Protein AF-0000000067420906 (afdb_homodimer)

Structure (mmCIF, N/CA/C/O backbone):
data_AF-0000000067420906-model_v1
#
loop_
_entity.id
_entity.type
_entity.pdbx_description
1 polymer 'Predicted protein'
#
loop_
_atom_site.group_PDB
_atom_site.id
_atom_site.type_symbol
_atom_site.label_atom_id
_atom_site.label_alt_id
_atom_site.label_comp_id
_atom_site.label_asym_id
_atom_site.label_entity_id
_atom_site.label_seq_id
_atom_site.pdbx_PDB_ins_code
_atom_site.Cartn_x
_atom_site.Cartn_y
_atom_site.Cartn_z
_atom_site.occupancy
_atom_site.B_iso_or_equiv
_atom_site.auth_seq_id
_atom_site.auth_comp_id
_atom_site.auth_asym_id
_atom_site.auth_atom_id
_atom_site.pdbx_PDB_model_num
ATOM 1 N N . MET A 1 1 ? 15.461 17.281 21.297 1 70.88 1 MET A N 1
ATOM 2 C CA . MET A 1 1 ? 15.422 17.438 19.844 1 70.88 1 MET A CA 1
ATOM 3 C C . MET A 1 1 ? 14.711 16.25 19.188 1 70.88 1 MET A C 1
ATOM 5 O O . MET A 1 1 ? 14.781 15.133 19.688 1 70.88 1 MET A O 1
ATOM 9 N N . SER A 1 2 ? 13.805 16.578 18.25 1 83.12 2 SER A N 1
ATOM 10 C CA . SER A 1 2 ? 13.07 15.523 17.547 1 83.12 2 SER A CA 1
ATOM 11 C C . SER A 1 2 ? 14.016 14.625 16.75 1 83.12 2 SER A C 1
ATOM 13 O O . SER A 1 2 ? 14.953 15.109 16.125 1 83.12 2 SER A O 1
ATOM 15 N N . PRO A 1 3 ? 13.891 13.367 16.891 1 88 3 PRO A N 1
ATOM 16 C CA . PRO A 1 3 ? 14.766 12.445 16.156 1 88 3 PRO A CA 1
ATOM 17 C C . PRO A 1 3 ? 14.445 12.383 14.664 1 88 3 PRO A C 1
ATOM 19 O O . PRO A 1 3 ? 15.148 11.711 13.914 1 88 3 PRO A O 1
ATOM 22 N N . TRP A 1 4 ? 13.422 13.141 14.266 1 92.06 4 TRP A N 1
ATOM 23 C CA . TRP A 1 4 ? 13.016 13.102 12.867 1 92.06 4 TRP A CA 1
ATOM 24 C C . TRP A 1 4 ? 13.25 14.453 12.195 1 92.06 4 TRP A C 1
ATOM 26 O O . TRP A 1 4 ? 13.023 15.5 12.805 1 92.06 4 TRP A O 1
ATOM 36 N N . LYS A 1 5 ? 13.727 14.344 11 1 93.19 5 LYS A N 1
ATOM 37 C CA . LYS A 1 5 ? 13.836 15.562 10.195 1 93.19 5 LYS A CA 1
ATOM 38 C C . LYS A 1 5 ? 12.461 16.172 9.93 1 93.19 5 LYS A C 1
ATOM 40 O O . LYS A 1 5 ? 11.5 15.453 9.641 1 93.19 5 LYS A O 1
ATOM 45 N N . SER A 1 6 ? 12.359 17.453 9.93 1 96.06 6 SER A N 1
ATOM 46 C CA . SER A 1 6 ? 11.086 18.125 9.711 1 96.06 6 SER A CA 1
ATOM 47 C C . SER A 1 6 ? 10.578 17.906 8.289 1 96.06 6 SER A C 1
ATOM 49 O O . SER A 1 6 ? 11.32 18.109 7.324 1 96.06 6 SER A O 1
ATOM 51 N N . PRO A 1 7 ? 9.289 17.594 8.125 1 97.12 7 PRO A N 1
ATOM 52 C CA . PRO A 1 7 ? 8.711 17.484 6.785 1 97.12 7 PRO A CA 1
ATOM 53 C C . PRO A 1 7 ? 8.688 18.812 6.047 1 97.12 7 PRO A C 1
ATOM 55 O O . PRO A 1 7 ? 8.484 18.859 4.832 1 97.12 7 PRO A O 1
ATOM 58 N N . LEU A 1 8 ? 8.953 19.938 6.746 1 97.25 8 LEU A N 1
ATOM 59 C CA . LEU A 1 8 ? 8.797 21.266 6.152 1 97.25 8 LEU A CA 1
ATOM 60 C C . LEU A 1 8 ? 10.148 21.875 5.816 1 97.25 8 LEU A C 1
ATOM 62 O O . LEU A 1 8 ? 10.25 23.094 5.621 1 97.25 8 LEU A O 1
ATOM 66 N N . GLU A 1 9 ? 11.117 20.984 5.84 1 94.19 9 GLU A N 1
ATOM 67 C CA . GLU A 1 9 ? 12.383 21.5 5.332 1 94.19 9 GLU A CA 1
ATOM 68 C C . GLU A 1 9 ? 12.227 22.078 3.932 1 94.19 9 GLU A C 1
ATOM 70 O O . GLU A 1 9 ? 11.664 21.438 3.043 1 94.19 9 GLU A O 1
ATOM 75 N N . GLY A 1 10 ? 12.547 23.359 3.74 1 91.62 10 GLY A N 1
ATOM 76 C CA . GLY A 1 10 ? 12.422 24.031 2.457 1 91.62 10 GLY A CA 1
ATOM 77 C C . GLY A 1 10 ? 11.172 24.891 2.342 1 91.62 10 GLY A C 1
ATOM 78 O O . GLY A 1 10 ? 11 25.625 1.37 1 91.62 10 GLY A O 1
ATOM 79 N N . TYR A 1 11 ? 10.328 24.797 3.363 1 93.12 11 TYR A N 1
ATOM 80 C CA . TYR A 1 11 ? 9.07 25.531 3.328 1 93.12 11 TYR A CA 1
ATOM 81 C C . TYR A 1 11 ? 8.984 26.516 4.488 1 93.12 11 TYR A C 1
ATOM 83 O O . TYR A 1 11 ? 7.887 26.906 4.887 1 93.12 11 TYR A O 1
ATOM 91 N N . GLN A 1 12 ? 9.992 26.875 5.09 1 89.38 12 GLN A N 1
ATOM 92 C CA . GLN A 1 12 ? 10.039 27.688 6.297 1 89.38 12 GLN A CA 1
ATOM 93 C C . GLN A 1 12 ? 9.406 29.047 6.066 1 89.38 12 GLN A C 1
ATOM 95 O O . GLN A 1 12 ? 8.812 29.625 6.977 1 89.38 12 GLN A O 1
ATOM 100 N N . ASN A 1 13 ? 9.508 29.531 4.863 1 91.06 13 ASN A N 1
ATOM 101 C CA . ASN A 1 13 ? 8.984 30.859 4.59 1 91.06 13 ASN A CA 1
ATOM 102 C C . ASN A 1 13 ? 7.707 30.812 3.762 1 91.06 13 ASN A C 1
ATOM 104 O O . ASN A 1 13 ? 7.301 31.812 3.168 1 91.06 13 ASN A O 1
ATOM 108 N N . ALA A 1 14 ? 7.195 29.656 3.73 1 93 14 ALA A N 1
ATOM 109 C CA . ALA A 1 14 ? 5.977 29.531 2.938 1 93 14 ALA A CA 1
ATOM 110 C C . ALA A 1 14 ? 4.797 30.219 3.629 1 93 14 ALA A C 1
ATOM 112 O O . ALA A 1 14 ? 4.695 30.188 4.859 1 93 14 ALA A O 1
ATOM 113 N N . GLU A 1 15 ? 3.912 30.797 2.809 1 95.5 15 GLU A N 1
ATOM 114 C CA . GLU A 1 15 ? 2.703 31.406 3.354 1 95.5 15 GLU A CA 1
ATOM 115 C C . GLU A 1 15 ? 1.81 30.359 4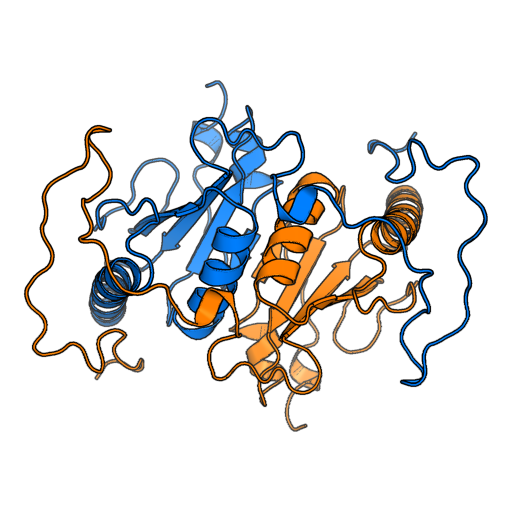.02 1 95.5 15 GLU A C 1
ATOM 117 O O . GLU A 1 15 ? 1.707 29.234 3.545 1 95.5 15 GLU A O 1
ATOM 122 N N . PRO A 1 16 ? 1.149 30.75 5.055 1 96.44 16 PRO A N 1
ATOM 123 C CA . PRO A 1 16 ? 0.23 29.797 5.691 1 96.44 16 PRO A CA 1
ATOM 124 C C . PRO A 1 16 ? -0.833 29.281 4.73 1 96.44 16 PRO A C 1
ATOM 126 O O . PRO A 1 16 ? -1.316 30.016 3.871 1 96.44 16 PRO A O 1
ATOM 129 N N . LEU A 1 17 ? -1.087 28 4.902 1 97.69 17 LEU A N 1
ATOM 130 C CA . LEU A 1 17 ? -2.146 27.422 4.09 1 97.69 17 LEU A CA 1
ATOM 131 C C . LEU A 1 17 ? -3.52 27.844 4.598 1 97.69 17 LEU A C 1
ATOM 133 O O . LEU A 1 17 ? -3.703 28.047 5.801 1 97.69 17 LEU A O 1
ATOM 137 N N . PRO A 1 18 ? -4.516 27.984 3.658 1 97.31 18 PRO A N 1
ATOM 138 C CA . PRO A 1 18 ? -5.875 28.312 4.102 1 97.31 18 PRO A CA 1
ATOM 139 C C . PRO A 1 18 ? -6.473 27.234 5.012 1 97.31 18 PRO A C 1
ATOM 141 O O . PRO A 1 18 ? -6.094 26.062 4.922 1 97.31 18 PRO A O 1
ATOM 144 N N . THR A 1 19 ? -7.41 27.625 5.832 1 97.44 19 THR A N 1
ATOM 145 C CA . THR A 1 19 ? -8.102 26.703 6.719 1 97.44 19 THR A CA 1
ATOM 146 C C . THR A 1 19 ? -9.562 26.531 6.297 1 97.44 19 THR A C 1
ATOM 148 O O . THR A 1 19 ? -10.352 25.922 7.008 1 97.44 19 THR A O 1
ATOM 151 N N . THR A 1 20 ? -9.93 27.094 5.152 1 97.81 20 THR A N 1
ATOM 152 C CA . THR A 1 20 ? -11.289 26.984 4.637 1 97.81 20 THR A CA 1
ATOM 153 C C . THR A 1 20 ? -11.586 25.547 4.215 1 97.81 20 THR A C 1
ATOM 155 O O . THR A 1 20 ? -10.68 24.797 3.82 1 97.81 20 THR A O 1
ATOM 158 N N . VAL A 1 21 ? -12.828 25.188 4.285 1 97.75 21 VAL A N 1
ATOM 159 C CA . VAL A 1 21 ? -13.258 23.828 3.961 1 97.75 21 VAL A CA 1
ATOM 160 C C . VAL A 1 21 ? -13.938 23.812 2.596 1 97.75 21 VAL A C 1
ATOM 162 O O . VAL A 1 21 ? -14.586 24.781 2.209 1 97.75 21 VAL A O 1
ATOM 165 N N . ASN A 1 22 ? -13.75 22.734 1.878 1 97.44 22 ASN A N 1
ATOM 166 C CA . ASN A 1 22 ? -14.367 22.562 0.571 1 97.44 22 ASN A CA 1
ATOM 167 C C . ASN A 1 22 ? -15.883 22.375 0.69 1 97.44 22 ASN A C 1
ATOM 169 O O . ASN A 1 22 ? -16.438 22.453 1.788 1 97.44 22 ASN A O 1
ATOM 173 N N . SER A 1 23 ? -16.547 22.219 -0.489 1 96.56 23 SER A N 1
ATOM 174 C CA . SER A 1 23 ? -18.016 22.172 -0.558 1 96.56 23 SER A CA 1
ATOM 175 C C . SER A 1 23 ? -18.562 20.953 0.175 1 96.56 23 SER A C 1
ATOM 177 O O . SER A 1 23 ? -19.719 20.953 0.597 1 96.56 23 SER A O 1
ATOM 179 N N . ASP A 1 24 ? -17.766 19.938 0.357 1 94.81 24 ASP A N 1
ATOM 180 C CA . ASP A 1 24 ? -18.219 18.75 1.079 1 94.81 24 ASP A CA 1
ATOM 181 C C . ASP A 1 24 ? -18.359 19.047 2.574 1 94.81 24 ASP A C 1
ATOM 183 O O . ASP A 1 24 ? -18.859 18.203 3.328 1 94.81 24 ASP A O 1
ATOM 187 N N . GLY A 1 25 ? -17.781 20.188 3.076 1 96.31 25 GLY A N 1
ATOM 188 C CA . GLY A 1 25 ? -17.922 20.625 4.453 1 96.31 25 GLY A CA 1
ATOM 189 C C . GLY A 1 25 ? -16.891 20 5.383 1 96.31 25 GLY A C 1
ATOM 190 O O . GLY A 1 25 ? -16.922 20.234 6.594 1 96.31 25 GLY A O 1
ATOM 191 N N . LYS A 1 26 ? -16 19.234 4.852 1 97.25 26 LYS A N 1
ATOM 192 C CA . LYS A 1 26 ? -15.109 18.469 5.727 1 97.25 26 LYS A CA 1
ATOM 193 C C . LYS A 1 26 ? -13.656 18.625 5.301 1 97.25 26 LYS A C 1
ATOM 195 O O . LYS A 1 26 ? -12.781 18.875 6.133 1 97.25 26 LYS A O 1
ATOM 200 N N . SER A 1 27 ? -13.352 18.484 4.031 1 98.56 27 SER A N 1
ATOM 201 C CA . SER A 1 27 ? -11.977 18.516 3.561 1 98.56 27 SER A CA 1
ATOM 202 C C . SER A 1 27 ? -11.469 19.953 3.432 1 98.56 27 SER A C 1
ATOM 204 O O . SER A 1 27 ? -12.258 20.875 3.24 1 98.56 27 SER A O 1
ATOM 206 N N . LEU A 1 28 ? -10.188 20.109 3.52 1 98.81 28 LEU A N 1
ATOM 207 C CA . LEU A 1 28 ? -9.555 21.422 3.477 1 98.81 28 LEU A CA 1
ATOM 208 C C . LEU A 1 28 ? -9.281 21.844 2.037 1 98.81 28 LEU A C 1
ATOM 210 O O . LEU A 1 28 ? -8.891 21.031 1.207 1 98.81 28 LEU A O 1
ATOM 214 N N . TYR A 1 29 ? -9.508 23.109 1.755 1 98.5 29 TYR A N 1
ATOM 215 C CA . TYR A 1 29 ? -9.109 23.656 0.465 1 98.5 29 TYR A CA 1
ATOM 216 C C . TYR A 1 29 ? -7.594 23.781 0.371 1 98.5 29 TYR A C 1
ATOM 218 O O . TYR A 1 29 ? -6.945 24.297 1.285 1 98.5 29 TYR A O 1
ATOM 226 N N . ASN A 1 30 ? -7.035 23.297 -0.676 1 98.06 30 ASN A N 1
ATOM 227 C CA . ASN A 1 30 ? -5.621 23.453 -0.993 1 98.06 30 ASN A CA 1
ATOM 228 C C . ASN A 1 30 ? -5.422 24.203 -2.307 1 98.06 30 ASN A C 1
ATOM 230 O O . ASN A 1 30 ? -5.969 23.812 -3.338 1 98.06 30 ASN A O 1
ATOM 234 N N . PRO A 1 31 ? -4.629 25.281 -2.26 1 96.62 31 PRO A N 1
ATOM 235 C CA . PRO A 1 31 ? -4.348 25.969 -3.525 1 96.62 31 PRO A CA 1
ATOM 236 C C . PRO A 1 31 ? -3.643 25.062 -4.535 1 96.62 31 PRO A C 1
ATOM 238 O O . PRO A 1 31 ? -2.797 24.25 -4.156 1 96.62 31 PRO A O 1
ATOM 241 N N . PRO A 1 32 ? -4.117 25.25 -5.801 1 94.94 32 PRO A N 1
ATOM 242 C CA . PRO A 1 32 ? -3.43 24.438 -6.809 1 94.94 32 PRO A CA 1
ATOM 243 C C . PRO A 1 32 ? -1.919 24.656 -6.816 1 94.94 32 PRO A C 1
ATOM 245 O O . PRO A 1 32 ? -1.452 25.766 -6.559 1 94.94 32 PRO A O 1
ATOM 248 N N . GLY A 1 33 ? -1.201 23.656 -7.031 1 93.62 33 GLY A N 1
ATOM 249 C CA . GLY A 1 33 ? 0.251 23.703 -7.102 1 93.62 33 GLY A CA 1
ATOM 250 C C . GLY A 1 33 ? 0.832 22.781 -8.148 1 93.62 33 GLY A C 1
ATOM 251 O O . GLY A 1 33 ? 0.094 22.203 -8.945 1 93.62 33 GLY A O 1
ATOM 252 N N . THR A 1 34 ? 2.186 22.719 -8.148 1 95.12 34 THR A N 1
ATOM 253 C CA . THR A 1 34 ? 2.893 21.844 -9.078 1 95.12 34 THR A CA 1
ATOM 254 C C . THR A 1 34 ? 2.676 20.375 -8.703 1 95.12 34 THR A C 1
ATOM 256 O O . THR A 1 34 ? 2.686 20.031 -7.523 1 95.12 34 THR A O 1
ATOM 259 N N . LYS A 1 35 ? 2.473 19.594 -9.766 1 97.69 35 LYS A N 1
ATOM 260 C CA . LYS A 1 35 ? 2.312 18.156 -9.539 1 97.69 35 LYS A CA 1
ATOM 261 C C . LYS A 1 35 ? 3.57 17.562 -8.914 1 97.69 35 LYS A C 1
ATOM 263 O O . LYS A 1 35 ? 4.688 17.859 -9.344 1 97.69 35 LYS A O 1
ATOM 268 N N . SER A 1 36 ? 3.441 16.703 -7.988 1 98.44 36 SER A N 1
ATOM 269 C CA . SER A 1 36 ? 4.559 16.078 -7.297 1 98.44 36 SER A CA 1
ATOM 270 C C . SER A 1 36 ? 5.387 15.219 -8.25 1 98.44 36 SER A C 1
ATOM 272 O O . SER A 1 36 ? 4.84 14.469 -9.062 1 98.44 36 SER A O 1
ATOM 274 N N . PRO A 1 37 ? 6.734 15.258 -8.188 1 98.31 37 PRO A N 1
ATOM 275 C CA . PRO A 1 37 ? 7.566 14.352 -8.977 1 98.31 37 PRO A CA 1
ATOM 276 C C . PRO A 1 37 ? 7.332 12.883 -8.625 1 98.31 37 PRO A C 1
ATOM 278 O O . PRO A 1 37 ? 7.695 11.992 -9.398 1 98.31 37 PRO A O 1
ATOM 281 N N . SER A 1 38 ? 6.66 12.602 -7.531 1 98.5 38 SER A N 1
ATOM 282 C CA . SER A 1 38 ? 6.445 11.242 -7.055 1 98.5 38 SER A CA 1
ATOM 283 C C . SER A 1 38 ? 5.434 10.5 -7.926 1 98.5 38 SER A C 1
ATOM 285 O O . SER A 1 38 ? 5.273 9.289 -7.801 1 98.5 38 SER A O 1
ATOM 287 N N . TYR A 1 39 ? 4.75 11.219 -8.82 1 98.81 39 TYR A N 1
ATOM 288 C CA . TYR A 1 39 ? 3.877 10.555 -9.781 1 98.81 39 TYR A CA 1
ATOM 289 C C . TYR A 1 39 ? 4.688 9.781 -10.812 1 98.81 39 TYR A C 1
ATOM 291 O O . TYR A 1 39 ? 4.234 8.766 -11.336 1 98.81 39 TYR A O 1
ATOM 299 N N . ASP A 1 40 ? 5.895 10.281 -11.023 1 98.19 40 ASP A N 1
ATOM 300 C CA . ASP A 1 40 ? 6.645 9.75 -12.156 1 98.19 40 ASP A CA 1
ATOM 301 C C . ASP A 1 40 ? 7.867 8.961 -11.68 1 98.19 40 ASP A C 1
ATOM 303 O O . ASP A 1 40 ? 8.328 8.047 -12.367 1 98.19 40 ASP A O 1
ATOM 307 N N . GLU A 1 41 ? 8.383 9.406 -10.531 1 98.12 41 GLU A N 1
ATOM 308 C CA . GLU A 1 41 ? 9.57 8.766 -9.969 1 98.12 41 GLU A CA 1
ATOM 309 C C . GLU A 1 41 ? 9.398 8.5 -8.477 1 98.12 41 GLU A C 1
ATOM 311 O O . GLU A 1 41 ? 8.805 9.312 -7.758 1 98.12 41 GLU A O 1
ATOM 316 N N . PHE A 1 42 ? 10 7.398 -8.047 1 98.75 42 PHE A N 1
ATOM 317 C CA . PHE A 1 42 ? 9.977 7.141 -6.609 1 98.75 42 PHE A CA 1
ATOM 318 C C . PHE A 1 42 ? 10.805 8.172 -5.859 1 98.75 42 PHE A C 1
ATOM 320 O O . PHE A 1 42 ? 11.883 8.562 -6.316 1 98.75 42 PHE A O 1
ATOM 327 N N . PRO A 1 43 ? 10.336 8.617 -4.727 1 98.31 43 PRO A N 1
ATOM 328 C CA . PRO A 1 43 ? 11.125 9.578 -3.955 1 98.31 43 PRO A CA 1
ATOM 329 C C . PRO A 1 43 ? 12.352 8.945 -3.303 1 98.31 43 PRO A C 1
ATOM 331 O O . PRO A 1 43 ? 12.32 7.773 -2.924 1 98.31 43 PRO A O 1
ATOM 334 N N . LYS A 1 44 ? 13.328 9.719 -3.131 1 97.06 44 LYS A N 1
ATOM 335 C CA . LYS A 1 44 ? 14.477 9.273 -2.348 1 97.06 44 LYS A CA 1
ATOM 336 C C . LYS A 1 44 ? 14.078 8.984 -0.904 1 97.06 44 LYS A C 1
ATOM 338 O O . LYS A 1 44 ? 13.18 9.625 -0.36 1 97.06 44 LYS A O 1
ATOM 343 N N . PRO A 1 45 ? 14.727 7.996 -0.309 1 97.94 45 PRO A N 1
ATOM 344 C CA . PRO A 1 45 ? 15.922 7.273 -0.75 1 97.94 45 PRO A CA 1
ATOM 345 C C . PRO A 1 45 ? 15.594 5.98 -1.492 1 97.94 45 PRO A C 1
ATOM 347 O O . PRO A 1 45 ? 16.438 5.086 -1.587 1 97.94 45 PRO A O 1
ATOM 350 N N . ILE A 1 46 ? 14.352 5.812 -1.939 1 98.62 46 ILE A N 1
ATOM 351 C CA . ILE A 1 46 ? 14.07 4.629 -2.746 1 98.62 46 ILE A CA 1
ATOM 352 C C . ILE A 1 46 ? 15.008 4.586 -3.947 1 98.62 46 ILE A C 1
ATOM 354 O O . ILE A 1 46 ? 15.133 5.566 -4.684 1 98.62 46 ILE A O 1
ATOM 358 N N . ASP A 1 47 ? 15.734 3.514 -4.062 1 96.62 47 ASP A N 1
ATOM 359 C CA . ASP A 1 47 ? 16.641 3.266 -5.176 1 96.62 47 ASP A CA 1
ATOM 360 C C . ASP A 1 47 ? 15.977 2.418 -6.254 1 96.62 47 ASP A C 1
ATOM 362 O O . ASP A 1 47 ? 15.891 1.195 -6.121 1 96.62 47 ASP A O 1
ATOM 366 N N . SER A 1 48 ? 15.617 3.037 -7.301 1 91.69 48 SER A N 1
ATOM 367 C CA . SER A 1 48 ? 14.852 2.359 -8.344 1 91.69 48 SER A CA 1
ATOM 368 C C . SER A 1 48 ? 15.758 1.893 -9.477 1 91.69 48 SER A C 1
ATOM 370 O O . SER A 1 48 ? 15.297 1.713 -10.609 1 91.69 48 SER A O 1
ATOM 372 N N . SER A 1 49 ? 17.062 1.807 -9.25 1 94.25 49 SER A N 1
ATOM 373 C CA . SER A 1 49 ? 18 1.351 -10.281 1 94.25 49 SER A CA 1
ATOM 374 C C . SER A 1 49 ? 17.656 -0.058 -10.75 1 94.25 49 SER A C 1
ATOM 376 O O . SER A 1 49 ? 17.875 -0.402 -11.914 1 94.25 49 SER A O 1
ATOM 378 N N . ASN A 1 50 ? 17.125 -0.846 -9.953 1 93.5 50 ASN A N 1
ATOM 379 C CA . ASN A 1 50 ? 16.672 -2.186 -10.297 1 93.5 50 ASN A CA 1
ATOM 380 C C . ASN A 1 50 ? 15.148 -2.277 -10.258 1 93.5 50 ASN A C 1
ATOM 382 O O . ASN A 1 50 ? 14.516 -2.605 -11.266 1 93.5 50 ASN A O 1
ATOM 386 N N . ASN A 1 51 ? 14.508 -1.98 -9.078 1 96.56 51 ASN A N 1
ATOM 387 C CA . ASN A 1 51 ? 13.07 -1.819 -8.875 1 96.56 51 ASN A CA 1
ATOM 388 C C . ASN A 1 51 ? 12.766 -0.973 -7.645 1 96.56 51 ASN A C 1
ATOM 390 O O . ASN A 1 51 ? 13.648 -0.753 -6.805 1 96.56 51 ASN A O 1
ATOM 394 N N . GLY A 1 52 ? 11.531 -0.535 -7.594 1 98.44 52 GLY A N 1
ATOM 395 C CA . GLY A 1 52 ? 11.156 0.34 -6.496 1 98.44 52 GLY A CA 1
ATOM 396 C C . GLY A 1 52 ? 10.578 -0.407 -5.309 1 98.44 52 GLY A C 1
ATOM 397 O O . GLY A 1 52 ? 11.016 -0.204 -4.172 1 98.44 52 GLY A O 1
ATOM 398 N N . PHE A 1 53 ? 9.609 -1.303 -5.551 1 98.88 53 PHE A N 1
ATOM 399 C CA . PHE A 1 53 ? 8.953 -2.021 -4.465 1 98.88 53 PHE A CA 1
ATOM 400 C C . PHE A 1 53 ? 8.922 -3.518 -4.746 1 98.88 53 PHE A C 1
ATOM 402 O O . PHE A 1 53 ? 8.742 -3.936 -5.891 1 98.88 53 PHE A O 1
ATOM 409 N N . ASP A 1 54 ? 9.078 -4.281 -3.672 1 98.81 54 ASP A N 1
ATOM 410 C CA . ASP A 1 54 ? 8.805 -5.715 -3.672 1 98.81 54 ASP A CA 1
ATOM 411 C C . ASP A 1 54 ? 7.473 -6.023 -2.998 1 98.81 54 ASP A C 1
ATOM 413 O O . ASP A 1 54 ? 7.195 -5.531 -1.901 1 98.81 54 ASP A O 1
ATOM 417 N N . PHE A 1 55 ? 6.711 -6.785 -3.67 1 98.94 55 PHE A N 1
ATOM 418 C CA . PHE A 1 55 ? 5.512 -7.395 -3.104 1 98.94 55 PHE A CA 1
ATOM 419 C C . PHE A 1 55 ? 5.723 -8.891 -2.875 1 98.94 55 PHE A C 1
ATOM 421 O O . PHE A 1 55 ? 5.867 -9.656 -3.83 1 98.94 55 PHE A O 1
ATOM 428 N N . HIS A 1 56 ? 5.82 -9.312 -1.668 1 98.94 56 HIS A N 1
ATOM 429 C CA . HIS A 1 56 ? 5.855 -10.734 -1.323 1 98.94 56 HIS A CA 1
ATOM 430 C C . HIS A 1 56 ? 4.477 -11.234 -0.913 1 98.94 56 HIS A C 1
ATOM 432 O O . HIS A 1 56 ? 3.957 -10.844 0.135 1 98.94 56 HIS A O 1
ATOM 438 N N . ILE A 1 57 ? 3.893 -12.117 -1.691 1 98.94 57 ILE A N 1
ATOM 439 C CA . ILE A 1 57 ? 2.553 -12.641 -1.448 1 98.94 57 ILE A CA 1
ATOM 440 C C . ILE A 1 57 ? 2.648 -14.008 -0.781 1 98.94 57 ILE A C 1
ATOM 442 O O . ILE A 1 57 ? 3.09 -14.977 -1.401 1 98.94 57 ILE A O 1
ATOM 446 N N . TYR A 1 58 ? 2.182 -14.07 0.454 1 98.88 58 TYR A N 1
ATOM 447 C CA . TYR A 1 58 ? 2.381 -15.227 1.324 1 98.88 58 TYR A CA 1
ATOM 448 C C . TYR A 1 58 ? 1.151 -16.125 1.326 1 98.88 58 TYR A C 1
ATOM 450 O O . TYR A 1 58 ? 0.022 -15.648 1.2 1 98.88 58 TYR A O 1
ATOM 458 N N . TYR A 1 59 ? 1.372 -17.406 1.521 1 98.44 59 TYR A N 1
ATOM 459 C CA . TYR A 1 59 ? 0.31 -18.375 1.777 1 98.44 59 TYR A CA 1
ATOM 460 C C . TYR A 1 59 ? 0.812 -19.516 2.646 1 98.44 59 TYR A C 1
ATOM 462 O O . TYR A 1 59 ? 2.021 -19.734 2.775 1 98.44 59 TYR A O 1
ATOM 470 N N . MET A 1 60 ? -0.105 -20.188 3.322 1 97.75 60 MET A N 1
ATOM 471 C CA . MET A 1 60 ? 0.253 -21.359 4.105 1 97.75 60 MET A CA 1
ATOM 472 C C . MET A 1 60 ? 0.295 -22.609 3.223 1 97.75 60 MET A C 1
ATOM 474 O O . MET A 1 60 ? -0.75 -23.156 2.859 1 97.75 60 MET A O 1
ATOM 478 N N . GLN A 1 61 ? 1.436 -23.062 2.996 1 97.56 61 GLN A N 1
ATOM 479 C CA . GLN A 1 61 ? 1.622 -24.156 2.037 1 97.56 61 GLN A CA 1
ATOM 480 C C . GLN A 1 61 ? 1.014 -25.453 2.555 1 97.56 61 GLN A C 1
ATOM 482 O O . GLN A 1 61 ? 0.789 -26.391 1.783 1 97.56 61 GLN A O 1
ATOM 487 N N . THR A 1 62 ? 0.797 -25.578 3.844 1 97.69 62 THR A N 1
ATOM 488 C CA . THR A 1 62 ? 0.248 -26.797 4.418 1 97.69 62 THR A CA 1
ATOM 489 C C . THR A 1 62 ? -1.276 -26.797 4.352 1 97.69 62 THR A C 1
ATOM 491 O O . THR A 1 62 ? -1.924 -27.781 4.695 1 97.69 62 THR A O 1
ATOM 494 N N . VAL A 1 63 ? -1.898 -25.75 3.973 1 97.38 63 VAL A N 1
ATOM 495 C CA . VAL A 1 63 ? -3.336 -25.656 3.748 1 97.38 63 VAL A CA 1
ATOM 496 C C . VAL A 1 63 ? -3.635 -25.766 2.254 1 97.38 63 VAL A C 1
ATOM 498 O O . VAL A 1 63 ? -3.477 -24.797 1.506 1 97.38 63 VAL A O 1
ATOM 501 N N . PRO A 1 64 ? -4.129 -26.875 1.845 1 96.94 64 PRO A N 1
ATOM 502 C CA . PRO A 1 64 ? -4.254 -27.141 0.411 1 96.94 64 PRO A CA 1
ATOM 503 C C . PRO A 1 64 ? -5.086 -26.094 -0.32 1 96.94 64 PRO A C 1
ATOM 505 O O . PRO A 1 64 ? -4.738 -25.688 -1.431 1 96.94 64 PRO A O 1
ATOM 508 N N . SER A 1 65 ? -6.148 -25.656 0.267 1 97.31 65 SER A N 1
ATOM 509 C CA . SER A 1 65 ? -7.008 -24.688 -0.394 1 97.31 65 SER A CA 1
ATOM 510 C C . SER A 1 65 ? -6.281 -23.359 -0.602 1 97.31 65 SER A C 1
ATOM 512 O O . SER A 1 65 ? -6.477 -22.688 -1.62 1 97.31 65 SER A O 1
ATOM 514 N N . GLU A 1 66 ? -5.445 -22.938 0.32 1 97.56 66 GLU A N 1
ATOM 515 C CA . GLU A 1 66 ? -4.656 -21.719 0.16 1 97.56 66 GLU A CA 1
ATOM 516 C C . GLU A 1 66 ? -3.598 -21.875 -0.925 1 97.56 66 GLU A C 1
ATOM 518 O O . GLU A 1 66 ? -3.365 -20.969 -1.721 1 97.56 66 GLU A O 1
ATOM 523 N N . ALA A 1 67 ? -3.014 -23.047 -0.898 1 98 67 ALA A N 1
ATOM 524 C CA . ALA A 1 67 ? -1.975 -23.328 -1.886 1 98 67 ALA A CA 1
ATOM 525 C C . ALA A 1 67 ? -2.537 -23.266 -3.303 1 98 67 ALA A C 1
ATOM 527 O O . ALA A 1 67 ? -1.918 -22.703 -4.203 1 98 67 ALA A O 1
ATOM 528 N N . ILE A 1 68 ? -3.652 -23.875 -3.475 1 97.69 68 ILE A N 1
ATOM 529 C CA . ILE A 1 68 ? -4.297 -23.859 -4.785 1 97.69 68 ILE A CA 1
ATOM 530 C C . ILE A 1 68 ? -4.641 -22.422 -5.176 1 97.69 68 ILE A C 1
ATOM 532 O O . ILE A 1 68 ? -4.34 -22 -6.289 1 97.69 68 ILE A O 1
ATOM 536 N N . PHE A 1 69 ? -5.227 -21.656 -4.277 1 98.44 69 PHE A N 1
ATOM 537 C CA . PHE A 1 69 ? -5.602 -20.281 -4.559 1 98.44 69 PHE A CA 1
ATOM 538 C C . PHE A 1 69 ? -4.379 -19.453 -4.934 1 98.44 69 PHE A C 1
ATOM 540 O O . PHE A 1 69 ? -4.391 -18.734 -5.934 1 98.44 69 PHE A O 1
ATOM 547 N N . ALA A 1 70 ? -3.336 -19.594 -4.137 1 98.75 70 ALA A N 1
ATOM 548 C CA . ALA A 1 70 ? -2.129 -18.797 -4.355 1 98.75 70 ALA A CA 1
ATOM 549 C C . ALA A 1 70 ? -1.5 -19.109 -5.707 1 98.75 70 ALA A C 1
ATOM 551 O O . ALA A 1 70 ? -0.996 -18.219 -6.391 1 98.75 70 ALA A O 1
ATOM 552 N N . ARG A 1 71 ? -1.489 -20.359 -6.059 1 98.25 71 ARG A N 1
ATOM 553 C CA . ARG A 1 71 ? -0.954 -20.75 -7.359 1 98.25 71 ARG A CA 1
ATOM 554 C C . ARG A 1 71 ? -1.762 -20.125 -8.492 1 98.25 71 ARG A C 1
ATOM 556 O O . ARG A 1 71 ? -1.194 -19.656 -9.477 1 98.25 71 ARG A O 1
ATOM 563 N N . GLU A 1 72 ? -3.033 -20.203 -8.32 1 98.31 72 GLU A N 1
ATOM 564 C CA . GL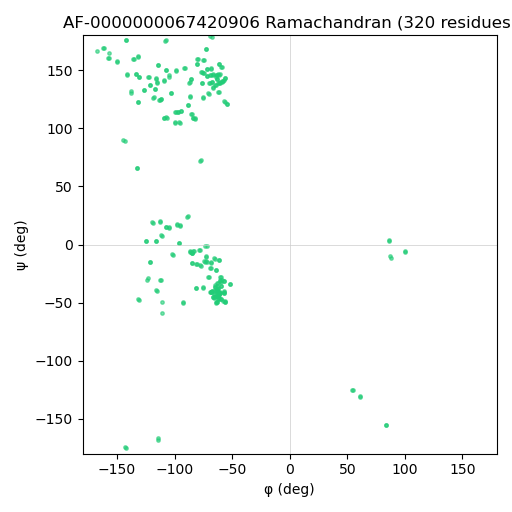U A 1 72 ? -3.9 -19.578 -9.312 1 98.31 72 GLU A CA 1
ATOM 565 C C . GLU A 1 72 ? -3.711 -18.062 -9.352 1 98.31 72 GLU A C 1
ATOM 567 O O . GLU A 1 72 ? -3.754 -17.453 -10.414 1 98.31 72 GLU A O 1
ATOM 572 N N . LEU A 1 73 ? -3.549 -17.438 -8.219 1 98.81 73 LEU A N 1
ATOM 573 C CA . LEU A 1 73 ? -3.285 -16.016 -8.141 1 98.81 73 LEU A CA 1
ATOM 574 C C . LEU A 1 73 ? -1.988 -15.656 -8.852 1 98.81 73 LEU A C 1
ATOM 576 O O . LEU A 1 73 ? -1.925 -14.656 -9.57 1 98.81 73 LEU A O 1
ATOM 580 N N . HIS A 1 74 ? -0.984 -16.5 -8.68 1 98.88 74 HIS A N 1
ATOM 581 C CA . HIS A 1 74 ? 0.293 -16.297 -9.359 1 98.88 74 HIS A CA 1
ATOM 582 C C . HIS A 1 74 ? 0.111 -16.25 -10.875 1 98.88 74 HIS A C 1
ATOM 584 O O . HIS A 1 74 ? 0.606 -15.336 -11.531 1 98.88 74 HIS A O 1
ATOM 590 N N . GLU A 1 75 ? -0.576 -17.188 -11.352 1 98.56 75 GLU A N 1
ATOM 591 C CA . GLU A 1 75 ? -0.849 -17.203 -12.789 1 98.56 75 GLU A CA 1
ATOM 592 C C . GLU A 1 75 ? -1.655 -15.969 -13.211 1 98.56 75 GLU A C 1
ATOM 594 O O . GLU A 1 75 ? -1.363 -15.352 -14.234 1 98.56 75 GLU A O 1
ATOM 599 N N . ARG A 1 76 ? -2.654 -15.633 -12.445 1 98.5 76 ARG A N 1
ATOM 600 C CA . ARG A 1 76 ? -3.512 -14.5 -12.766 1 98.5 76 ARG A CA 1
ATOM 601 C C . ARG A 1 76 ? -2.713 -13.203 -12.805 1 98.5 76 ARG A C 1
ATOM 603 O O . ARG A 1 76 ? -2.938 -12.352 -13.664 1 98.5 76 ARG A O 1
ATOM 610 N N . VAL A 1 77 ? -1.827 -13.031 -11.867 1 98.75 77 VAL A N 1
ATOM 611 C CA . VAL A 1 77 ? -0.979 -11.844 -11.82 1 98.75 77 VAL A CA 1
ATOM 612 C C . VAL A 1 77 ? -0.121 -11.766 -13.086 1 98.75 77 VAL A C 1
ATOM 614 O O . VAL A 1 77 ? 0.014 -10.703 -13.688 1 98.75 77 VAL A O 1
ATOM 617 N N . ARG A 1 78 ? 0.433 -12.883 -13.5 1 98.69 78 ARG A N 1
ATOM 618 C CA . ARG A 1 78 ? 1.272 -12.914 -14.695 1 98.69 78 ARG A CA 1
ATOM 619 C C . ARG A 1 78 ? 0.479 -12.516 -15.938 1 98.69 78 ARG A C 1
ATOM 621 O O . ARG A 1 78 ? 1.023 -11.914 -16.859 1 98.69 78 ARG A O 1
ATOM 628 N N . ARG A 1 79 ? -0.736 -12.859 -15.938 1 98 79 ARG A N 1
ATOM 629 C CA . ARG A 1 79 ? -1.584 -12.539 -17.078 1 98 79 ARG A CA 1
ATOM 630 C C . ARG A 1 79 ? -2.08 -11.102 -17 1 98 79 ARG A C 1
ATOM 632 O O . ARG A 1 79 ? -2.186 -10.422 -18.031 1 98 79 ARG A O 1
ATOM 639 N N . GLU A 1 80 ? -2.4 -10.594 -15.82 1 98.12 80 GLU A N 1
ATOM 640 C CA . GLU A 1 80 ? -2.973 -9.273 -15.602 1 98.12 80 GLU A CA 1
ATOM 641 C C . GLU A 1 80 ? -1.915 -8.18 -15.758 1 98.12 80 GLU A C 1
ATOM 643 O O . GLU A 1 80 ? -2.207 -7.09 -16.25 1 98.12 80 GLU A O 1
ATOM 648 N N . PHE A 1 81 ? -0.707 -8.5 -15.312 1 98.69 81 PHE A N 1
ATOM 649 C CA . PHE A 1 81 ? 0.39 -7.535 -15.297 1 98.69 81 PHE A CA 1
ATOM 650 C C . PHE A 1 81 ? 1.658 -8.156 -15.875 1 98.69 81 PHE A C 1
ATOM 652 O O . PHE A 1 81 ? 2.686 -8.219 -15.203 1 98.69 81 PHE A O 1
ATOM 659 N N . PRO A 1 82 ? 1.695 -8.5 -17.141 1 98.5 82 PRO A N 1
ATOM 660 C CA . PRO A 1 82 ? 2.84 -9.227 -17.703 1 98.5 82 PRO A CA 1
ATOM 661 C C . PRO A 1 82 ? 4.109 -8.375 -17.75 1 98.5 82 PRO A C 1
ATOM 663 O O . PRO A 1 82 ? 5.211 -8.906 -17.906 1 98.5 82 PRO A O 1
ATOM 666 N N . GLU A 1 83 ? 3.994 -7.078 -17.609 1 98.31 83 GLU A N 1
ATOM 667 C CA . GLU A 1 83 ? 5.141 -6.176 -17.703 1 98.31 83 GLU A CA 1
ATOM 668 C C . GLU A 1 83 ? 5.871 -6.074 -16.359 1 98.31 83 GLU A C 1
ATOM 670 O O . GLU A 1 83 ? 6.984 -5.551 -16.297 1 98.31 83 GLU A O 1
ATOM 675 N N . LEU A 1 84 ? 5.199 -6.508 -15.32 1 98.69 84 LEU A N 1
ATOM 676 C CA . LEU A 1 84 ? 5.895 -6.504 -14.039 1 98.69 84 LEU A CA 1
ATOM 677 C C . LEU A 1 84 ? 6.914 -7.633 -13.969 1 98.69 84 LEU A C 1
ATOM 679 O O . LEU A 1 84 ? 6.91 -8.531 -14.812 1 98.69 84 LEU A O 1
ATOM 683 N N . ARG A 1 85 ? 7.898 -7.453 -13.047 1 98.75 85 ARG A N 1
ATOM 684 C CA . ARG A 1 85 ? 8.82 -8.555 -12.812 1 98.75 85 ARG A CA 1
ATOM 685 C C . ARG A 1 85 ? 8.258 -9.531 -11.781 1 98.75 85 ARG A C 1
ATOM 687 O O . ARG A 1 85 ? 8.094 -9.18 -10.609 1 98.75 85 ARG A O 1
ATOM 694 N N . ILE A 1 86 ? 7.93 -10.719 -12.227 1 98.88 86 ILE A N 1
ATOM 695 C CA . ILE A 1 86 ? 7.277 -11.75 -11.43 1 98.88 86 ILE A CA 1
ATOM 696 C C . ILE A 1 86 ? 8.188 -12.969 -11.312 1 98.88 86 ILE A C 1
ATOM 698 O O . ILE A 1 86 ? 8.727 -13.445 -12.312 1 98.88 86 ILE A O 1
ATOM 702 N N . TYR A 1 87 ? 8.305 -13.484 -10.109 1 98.81 87 TYR A N 1
ATOM 703 C CA . TYR A 1 87 ? 9.273 -14.539 -9.844 1 98.81 87 TYR A CA 1
ATOM 704 C C . TYR A 1 87 ? 8.578 -15.883 -9.633 1 98.81 87 TYR A C 1
ATOM 706 O O . TYR A 1 87 ? 7.352 -15.969 -9.695 1 98.81 87 TYR A O 1
ATOM 714 N N . LYS A 1 88 ? 9.383 -16.797 -9.5 1 98 88 LYS A N 1
ATOM 715 C CA . LYS A 1 88 ? 8.891 -18.172 -9.359 1 98 88 LYS A CA 1
ATOM 716 C C . LYS A 1 88 ? 7.973 -18.312 -8.148 1 98 88 LYS A C 1
ATOM 718 O O . LYS A 1 88 ? 8.117 -17.578 -7.168 1 98 88 LYS A O 1
ATOM 723 N N . PHE A 1 89 ? 7.055 -19.281 -8.234 1 98.62 89 PHE A N 1
ATOM 724 C CA . PHE A 1 89 ? 6.145 -19.656 -7.16 1 98.62 89 PHE A CA 1
ATOM 725 C C . PHE A 1 89 ? 6.824 -20.594 -6.18 1 98.62 89 PHE A C 1
ATOM 727 O O . PHE A 1 89 ? 7.051 -21.766 -6.492 1 98.62 89 PHE A O 1
ATOM 734 N N . TRP A 1 90 ? 7.156 -20.109 -4.918 1 98.69 90 TRP A N 1
ATOM 735 C CA . TRP A 1 90 ? 7.832 -20.938 -3.928 1 98.69 90 TRP A CA 1
ATOM 736 C C . TRP A 1 90 ? 6.828 -21.766 -3.129 1 98.69 90 TRP A C 1
ATOM 738 O O . TRP A 1 90 ? 5.773 -21.25 -2.742 1 98.69 90 TRP A O 1
ATOM 748 N N . ASP A 1 91 ? 7.199 -22.984 -2.818 1 98.31 91 ASP A N 1
ATOM 749 C CA . ASP A 1 91 ? 6.32 -23.859 -2.037 1 98.31 91 ASP A CA 1
ATOM 750 C C . ASP A 1 91 ? 6.91 -24.125 -0.656 1 98.31 91 ASP A C 1
ATOM 752 O O . ASP A 1 91 ? 6.574 -25.125 -0.021 1 98.31 91 ASP A O 1
ATOM 756 N N . ARG A 1 92 ? 7.832 -23.25 -0.278 1 98.19 92 ARG A N 1
ATOM 757 C CA . ARG A 1 92 ? 8.508 -23.344 1.011 1 98.19 92 ARG A CA 1
ATOM 758 C C . ARG A 1 92 ? 9.07 -22 1.441 1 98.19 92 ARG A C 1
ATOM 760 O O . ARG A 1 92 ? 9.219 -21.094 0.62 1 98.19 92 ARG A O 1
ATOM 767 N N . PRO A 1 93 ? 9.367 -21.859 2.82 1 97.94 93 PRO A N 1
ATOM 768 C CA . PRO A 1 93 ? 10.047 -20.625 3.26 1 97.94 93 PRO A CA 1
ATOM 769 C C . PRO A 1 93 ? 11.398 -20.422 2.568 1 97.94 93 PRO A C 1
ATOM 771 O O . PRO A 1 93 ? 12.125 -21.391 2.332 1 97.94 93 PRO A O 1
ATOM 774 N N . VAL A 1 94 ? 11.703 -19.219 2.232 1 97.12 94 VAL A N 1
ATOM 775 C CA . VAL A 1 94 ? 12.977 -18.859 1.607 1 97.12 94 VAL A CA 1
ATOM 776 C C . VAL A 1 94 ? 13.508 -17.562 2.221 1 97.12 94 VAL A C 1
ATOM 778 O O . VAL A 1 94 ? 12.781 -16.578 2.311 1 97.12 94 VAL A O 1
ATOM 781 N N . GLY A 1 95 ? 14.75 -17.531 2.633 1 96.19 95 GLY A N 1
ATOM 782 C CA . GLY A 1 95 ? 15.336 -16.344 3.217 1 96.19 95 GLY A CA 1
ATOM 783 C C . GLY A 1 95 ? 14.633 -15.883 4.48 1 96.19 95 GLY A C 1
ATOM 784 O O . GLY A 1 95 ? 14.438 -16.672 5.406 1 96.19 95 GLY A O 1
ATOM 785 N N . PRO A 1 96 ? 14.312 -14.555 4.52 1 97.75 96 PRO A N 1
ATOM 786 C CA . PRO A 1 96 ? 13.664 -14.039 5.727 1 97.75 96 PRO A CA 1
ATOM 787 C C . PRO A 1 96 ? 12.18 -14.383 5.801 1 97.75 96 PRO A C 1
ATOM 789 O O . PRO A 1 96 ? 11.508 -14.047 6.781 1 97.75 96 PRO A O 1
ATOM 792 N N . HIS A 1 97 ? 11.617 -14.984 4.789 1 98 97 HIS A N 1
ATOM 793 C CA . HIS A 1 97 ? 10.188 -15.211 4.672 1 98 97 HIS A CA 1
ATOM 794 C C . HIS A 1 97 ? 9.773 -16.516 5.363 1 98 97 HIS A C 1
ATOM 796 O O . HIS A 1 97 ? 10.297 -17.578 5.047 1 98 97 HIS A O 1
ATOM 802 N N . PRO A 1 98 ? 8.812 -16.469 6.238 1 97.25 98 PRO A N 1
ATOM 803 C CA . PRO A 1 98 ? 8.523 -17.578 7.148 1 97.25 98 PRO A CA 1
ATOM 804 C C . PRO A 1 98 ? 7.695 -18.672 6.496 1 97.25 98 PRO A C 1
ATOM 806 O O . PRO A 1 98 ? 7.555 -19.766 7.059 1 97.25 98 PRO A O 1
ATOM 809 N N . THR A 1 99 ? 7.082 -18.406 5.406 1 98.06 99 THR A N 1
ATOM 810 C CA . THR A 1 99 ? 6.238 -19.359 4.688 1 98.06 99 THR A CA 1
ATOM 811 C C . THR A 1 99 ? 6.41 -19.203 3.18 1 98.06 99 THR A C 1
ATOM 813 O O . THR A 1 99 ? 7.184 -18.359 2.725 1 98.06 99 THR A O 1
ATOM 816 N N . ALA A 1 100 ? 5.738 -20.094 2.439 1 98.56 100 ALA A N 1
ATOM 817 C CA . ALA A 1 100 ? 5.777 -20.016 0.98 1 98.56 100 ALA A CA 1
ATOM 818 C C . ALA A 1 100 ? 5.211 -18.688 0.479 1 98.56 100 ALA A C 1
ATOM 820 O O . ALA A 1 100 ? 4.324 -18.109 1.108 1 98.56 100 ALA A O 1
ATOM 821 N N . MET A 1 101 ? 5.781 -18.25 -0.581 1 98.81 101 MET A N 1
ATOM 822 C CA . MET A 1 101 ? 5.375 -16.969 -1.147 1 98.81 101 MET A CA 1
ATOM 823 C C . MET A 1 101 ? 5.832 -16.844 -2.598 1 98.81 101 MET A C 1
ATOM 825 O O . MET A 1 101 ? 6.52 -17.734 -3.113 1 98.81 101 MET A O 1
ATOM 829 N N . PHE A 1 102 ? 5.348 -15.844 -3.279 1 98.88 102 PHE A N 1
ATOM 830 C CA . PHE A 1 102 ? 5.961 -15.375 -4.516 1 98.88 102 PHE A CA 1
ATOM 831 C C . PHE A 1 102 ? 6.133 -13.859 -4.496 1 98.88 102 PHE A C 1
ATOM 833 O O . PHE A 1 102 ? 5.52 -13.172 -3.682 1 98.88 102 PHE A O 1
ATOM 840 N N . GLU A 1 103 ? 7.004 -13.422 -5.383 1 98.94 103 GLU A N 1
ATOM 841 C CA . GLU A 1 103 ? 7.41 -12.023 -5.359 1 98.94 103 GLU A CA 1
ATOM 842 C C . GLU A 1 103 ? 7.094 -11.336 -6.688 1 98.94 103 GLU A C 1
ATOM 844 O O . GLU A 1 103 ? 7.281 -11.914 -7.754 1 98.94 103 GLU A O 1
ATOM 849 N N . VAL A 1 104 ? 6.59 -10.156 -6.582 1 98.94 104 VAL A N 1
ATOM 850 C CA . VAL A 1 104 ? 6.352 -9.258 -7.711 1 98.94 104 VAL A CA 1
ATOM 851 C C . VAL A 1 104 ? 7.02 -7.91 -7.453 1 98.94 104 VAL A C 1
ATOM 853 O O . VAL A 1 104 ? 6.91 -7.355 -6.359 1 98.94 104 VAL A O 1
ATOM 856 N N . ASN A 1 105 ? 7.734 -7.398 -8.445 1 98.88 105 ASN A N 1
ATOM 857 C CA . ASN A 1 105 ? 8.398 -6.105 -8.328 1 98.88 105 ASN A CA 1
ATOM 858 C C . ASN A 1 105 ? 7.719 -5.043 -9.188 1 98.88 105 ASN A C 1
ATOM 860 O O . ASN A 1 105 ? 7.273 -5.332 -10.297 1 98.88 105 ASN A O 1
ATOM 864 N N . THR A 1 106 ? 7.645 -3.893 -8.664 1 98.88 106 THR A N 1
ATOM 865 C CA . THR A 1 106 ? 7.164 -2.754 -9.438 1 98.88 106 THR A CA 1
ATOM 866 C C . THR A 1 106 ? 8.273 -1.729 -9.641 1 98.88 106 THR A C 1
ATOM 868 O O . THR A 1 106 ? 9.172 -1.599 -8.805 1 98.88 106 THR A O 1
ATOM 871 N N . PHE A 1 107 ? 8.141 -0.915 -10.773 1 98.62 107 PHE A N 1
ATOM 872 C CA . PHE A 1 107 ? 9.242 -0.067 -11.211 1 98.62 107 PHE A CA 1
ATOM 873 C C . PHE A 1 107 ? 8.82 1.396 -11.25 1 98.62 107 PHE A C 1
ATOM 875 O O . PHE A 1 107 ? 9.664 2.289 -11.344 1 98.62 107 PHE A O 1
ATOM 882 N N . THR A 1 108 ? 7.539 1.684 -11.195 1 98.75 108 THR A N 1
ATOM 883 C CA . THR A 1 108 ? 7.031 3.049 -11.203 1 98.75 108 THR A CA 1
ATOM 884 C C . THR A 1 108 ? 5.93 3.215 -10.156 1 98.75 108 THR A C 1
ATOM 886 O O . THR A 1 108 ? 5.27 2.244 -9.781 1 98.75 108 THR A O 1
ATOM 889 N N . PRO A 1 109 ? 5.691 4.48 -9.766 1 98.81 109 PRO A N 1
ATOM 890 C CA . PRO A 1 109 ? 4.57 4.727 -8.852 1 98.81 109 PRO A CA 1
ATOM 891 C C . PRO A 1 109 ? 3.23 4.285 -9.438 1 98.81 109 PRO A C 1
ATOM 893 O O . PRO A 1 109 ? 2.373 3.777 -8.703 1 98.81 109 PRO A O 1
ATOM 896 N N . HIS A 1 110 ? 3.084 4.453 -10.734 1 98.88 110 HIS A N 1
ATOM 897 C CA . HIS A 1 110 ? 1.831 4.062 -11.367 1 98.88 110 HIS A CA 1
ATOM 898 C C . HIS A 1 110 ? 1.631 2.553 -11.312 1 98.88 110 HIS A C 1
ATOM 900 O O . HIS A 1 110 ? 0.549 2.078 -10.961 1 98.88 110 HIS A O 1
ATOM 906 N N . GLN A 1 111 ? 2.666 1.809 -11.625 1 98.88 111 GLN A N 1
ATOM 907 C CA . GLN A 1 111 ? 2.617 0.356 -11.484 1 98.88 111 GLN A CA 1
ATOM 908 C C . GLN A 1 111 ? 2.273 -0.051 -10.055 1 98.88 111 GLN A C 1
ATOM 910 O O . GLN A 1 111 ? 1.467 -0.957 -9.844 1 98.88 111 GLN A O 1
ATOM 915 N N . THR A 1 112 ? 2.881 0.659 -9.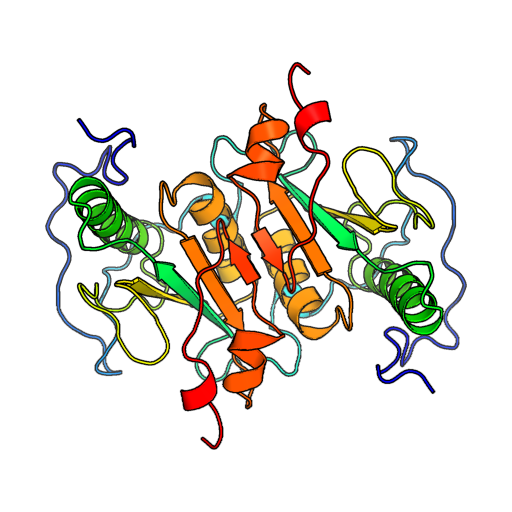141 1 98.94 112 THR A N 1
ATOM 916 C CA . THR A 1 112 ? 2.701 0.352 -7.727 1 98.94 112 THR A CA 1
ATOM 917 C C . THR A 1 112 ? 1.248 0.555 -7.309 1 98.94 112 THR A C 1
ATOM 919 O O . THR A 1 112 ? 0.661 -0.305 -6.648 1 98.94 112 THR A O 1
ATOM 922 N N . GLY A 1 113 ? 0.678 1.648 -7.746 1 98.94 113 GLY A N 1
ATOM 923 C CA . GLY A 1 113 ? -0.712 1.914 -7.414 1 98.94 113 GLY A CA 1
ATOM 924 C C . GLY A 1 113 ? -1.679 0.948 -8.07 1 98.94 113 GLY A C 1
ATOM 925 O O . GLY A 1 113 ? -2.65 0.515 -7.449 1 98.94 113 GLY A O 1
ATOM 926 N N . ALA A 1 114 ? -1.43 0.612 -9.305 1 98.94 114 ALA A N 1
ATOM 927 C CA . ALA A 1 114 ? -2.295 -0.309 -10.039 1 98.94 114 ALA A CA 1
ATOM 928 C C . ALA A 1 114 ? -2.277 -1.698 -9.406 1 98.94 114 ALA A C 1
ATOM 930 O O . ALA A 1 114 ? -3.332 -2.279 -9.141 1 98.94 114 ALA A O 1
ATOM 931 N N . PHE A 1 115 ? -1.11 -2.201 -9.172 1 99 115 PHE A N 1
ATOM 932 C CA . PHE A 1 115 ? -0.979 -3.545 -8.617 1 99 115 PHE A CA 1
ATOM 933 C C . PHE A 1 115 ? -1.477 -3.594 -7.18 1 99 115 PHE A C 1
ATOM 935 O O . PHE A 1 115 ? -2.145 -4.551 -6.781 1 99 115 PHE A O 1
ATOM 942 N N . PHE A 1 116 ? -1.156 -2.557 -6.387 1 98.94 116 PHE A N 1
ATOM 943 C CA . PHE A 1 116 ? -1.629 -2.434 -5.012 1 98.94 116 PHE A CA 1
ATOM 944 C C . PHE A 1 116 ? -3.15 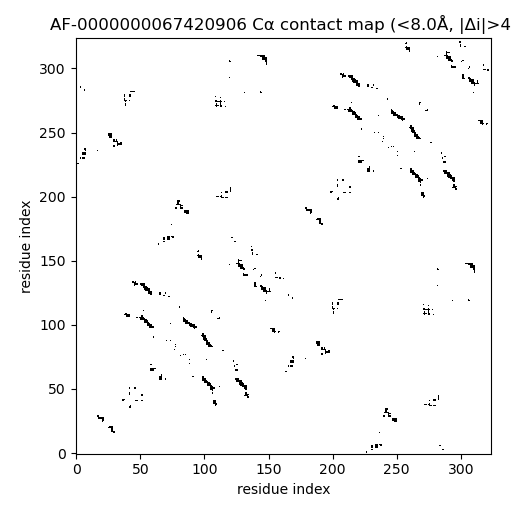-2.492 -4.957 1 98.94 116 PHE A C 1
ATOM 946 O O . PHE A 1 116 ? -3.721 -3.254 -4.172 1 98.94 116 PHE A O 1
ATOM 953 N N . SER A 1 117 ? -3.777 -1.715 -5.777 1 98.94 117 SER A N 1
ATOM 954 C CA . SER A 1 117 ? -5.234 -1.644 -5.797 1 98.94 117 SER A CA 1
ATOM 955 C C . SER A 1 117 ? -5.848 -2.971 -6.23 1 98.94 117 SER A C 1
ATOM 957 O O . SER A 1 117 ? -6.82 -3.436 -5.633 1 98.94 117 SER A O 1
ATOM 959 N N . TRP A 1 118 ? -5.277 -3.566 -7.223 1 98.94 118 TRP A N 1
ATOM 960 C CA . TRP A 1 118 ? -5.789 -4.832 -7.738 1 98.94 118 TRP A CA 1
ATOM 961 C C . TRP A 1 118 ? -5.645 -5.941 -6.699 1 98.94 118 TRP A C 1
ATOM 963 O O . TRP A 1 118 ? -6.59 -6.695 -6.453 1 98.94 118 TRP A O 1
ATOM 973 N N . LEU A 1 119 ? -4.48 -6.031 -6.07 1 98.88 119 LEU A N 1
ATOM 974 C CA . LEU A 1 119 ? -4.211 -7.062 -5.074 1 98.88 119 LEU A CA 1
ATOM 975 C C . LEU A 1 119 ? -5.129 -6.91 -3.867 1 98.88 119 LEU A C 1
ATOM 977 O O . LEU A 1 119 ? -5.531 -7.906 -3.26 1 98.88 119 LEU A O 1
ATOM 981 N N . THR A 1 120 ? -5.43 -5.695 -3.516 1 98.75 120 THR A N 1
ATOM 982 C CA . THR A 1 120 ? -6.266 -5.406 -2.357 1 98.75 120 THR A CA 1
ATOM 983 C C . THR A 1 120 ? -7.566 -6.207 -2.418 1 98.75 120 THR A C 1
ATOM 985 O O . THR A 1 120 ? -8.047 -6.699 -1.396 1 98.75 120 THR A O 1
ATOM 988 N N . VAL A 1 121 ? -8.094 -6.441 -3.631 1 98.12 121 VAL A N 1
ATOM 989 C CA . VAL A 1 121 ? -9.43 -7.035 -3.701 1 98.12 121 VAL A CA 1
ATOM 990 C C . VAL A 1 121 ? -9.344 -8.406 -4.359 1 98.12 121 VAL A C 1
ATOM 992 O O . VAL A 1 121 ? -10.352 -9.109 -4.477 1 98.12 121 VAL A O 1
ATOM 995 N N . ASN A 1 122 ? -8.109 -8.844 -4.684 1 98.31 122 ASN A N 1
ATOM 996 C CA . ASN A 1 122 ? -8.023 -10.109 -5.398 1 98.31 122 ASN A CA 1
ATOM 997 C C . ASN A 1 122 ? -7.113 -11.102 -4.672 1 98.31 122 ASN A C 1
ATOM 999 O O . ASN A 1 122 ? -6.969 -12.242 -5.102 1 98.31 122 ASN A O 1
ATOM 1003 N N . ARG A 1 123 ? -6.578 -10.766 -3.514 1 98.44 123 ARG A N 1
ATOM 1004 C CA . ARG A 1 123 ? -5.504 -11.539 -2.904 1 98.44 123 ARG A CA 1
ATOM 1005 C C . ARG A 1 123 ? -6.059 -12.703 -2.09 1 98.44 123 ARG A C 1
ATOM 1007 O O . ARG A 1 123 ? -5.297 -13.531 -1.586 1 98.44 123 ARG A O 1
ATOM 1014 N N . GLY A 1 124 ? -7.41 -12.797 -1.897 1 97.25 124 GLY A N 1
ATOM 1015 C CA . GLY A 1 124 ? -7.988 -13.891 -1.14 1 97.25 124 GLY A CA 1
ATOM 1016 C C . GLY A 1 124 ? -7.395 -14.039 0.25 1 97.25 124 GLY A C 1
ATOM 1017 O O . GLY A 1 124 ? -7.34 -13.07 1.01 1 97.25 124 GLY A O 1
ATOM 1018 N N . PRO A 1 125 ? -6.918 -15.172 0.541 1 97.12 125 PRO A N 1
ATOM 1019 C CA . PRO A 1 125 ? -6.402 -15.398 1.893 1 97.12 125 PRO A CA 1
ATOM 1020 C C . PRO A 1 125 ? -4.965 -14.922 2.066 1 97.12 125 PRO A C 1
ATOM 1022 O O . PRO A 1 125 ? -4.43 -14.953 3.178 1 97.12 125 PRO A O 1
ATOM 1025 N N . CYS A 1 126 ? -4.344 -14.492 1.051 1 98.56 126 CYS A N 1
ATOM 1026 C CA . CYS A 1 126 ? -2.91 -14.219 1.086 1 98.56 126 CYS A CA 1
ATOM 1027 C C . CYS A 1 126 ? -2.617 -12.922 1.822 1 98.56 126 CYS A C 1
ATOM 1029 O O . CYS A 1 126 ? -3.35 -11.938 1.676 1 98.56 126 CYS A O 1
ATOM 1031 N N . SER A 1 127 ? -1.575 -12.922 2.641 1 98.25 127 SER A N 1
ATOM 1032 C CA . SER A 1 127 ? -0.978 -11.703 3.178 1 98.25 127 SER A CA 1
ATOM 1033 C C . SER A 1 127 ? 0.144 -11.195 2.277 1 98.25 127 SER A C 1
ATOM 1035 O O . SER A 1 127 ? 0.768 -11.977 1.555 1 98.25 127 SER A O 1
ATOM 1037 N N . VAL A 1 128 ? 0.337 -9.922 2.328 1 98.88 128 VAL A N 1
ATOM 1038 C CA . VAL A 1 128 ? 1.345 -9.367 1.428 1 98.88 128 VAL A CA 1
ATOM 1039 C C . VAL A 1 128 ? 2.279 -8.445 2.203 1 98.88 128 VAL A C 1
ATOM 1041 O O . VAL A 1 128 ? 1.826 -7.516 2.873 1 98.88 128 VAL A O 1
ATOM 1044 N N . LEU A 1 129 ? 3.582 -8.734 2.166 1 98.88 129 LEU A N 1
ATOM 1045 C CA . LEU A 1 129 ? 4.605 -7.785 2.594 1 98.88 129 LEU A CA 1
ATOM 1046 C C . LEU A 1 129 ? 5.043 -6.895 1.437 1 98.88 129 LEU A C 1
ATOM 1048 O O . LEU A 1 129 ? 5.484 -7.391 0.398 1 98.88 129 LEU A O 1
ATOM 1052 N N . ILE A 1 130 ? 4.867 -5.633 1.606 1 98.94 130 ILE A N 1
ATOM 1053 C CA . ILE A 1 130 ? 5.316 -4.652 0.623 1 98.94 130 ILE A CA 1
ATOM 1054 C C . ILE A 1 130 ? 6.441 -3.809 1.211 1 98.94 130 ILE A C 1
ATOM 1056 O O . ILE A 1 130 ? 6.285 -3.205 2.275 1 98.94 130 ILE A O 1
ATOM 1060 N N . HIS A 1 131 ? 7.57 -3.777 0.546 1 98.81 131 HIS A N 1
ATOM 1061 C CA . HIS A 1 131 ? 8.625 -2.908 1.049 1 98.81 131 HIS A CA 1
ATOM 1062 C C . HIS A 1 131 ? 9.367 -2.227 -0.095 1 98.81 131 HIS A C 1
ATOM 1064 O O . HIS A 1 131 ? 9.516 -2.801 -1.178 1 98.81 131 HIS A O 1
ATOM 1070 N N . PRO A 1 132 ? 9.82 -0.967 0.161 1 98.88 132 PRO A N 1
ATOM 1071 C CA . PRO A 1 132 ? 10.672 -0.309 -0.829 1 98.88 132 PRO A CA 1
ATOM 1072 C C . PRO A 1 132 ? 12.086 -0.895 -0.872 1 98.88 132 PRO A C 1
ATOM 1074 O O . PRO A 1 132 ? 12.422 -1.766 -0.065 1 98.88 132 PRO A O 1
ATOM 1077 N N . ASN A 1 133 ? 12.781 -0.515 -1.877 1 98.31 133 AS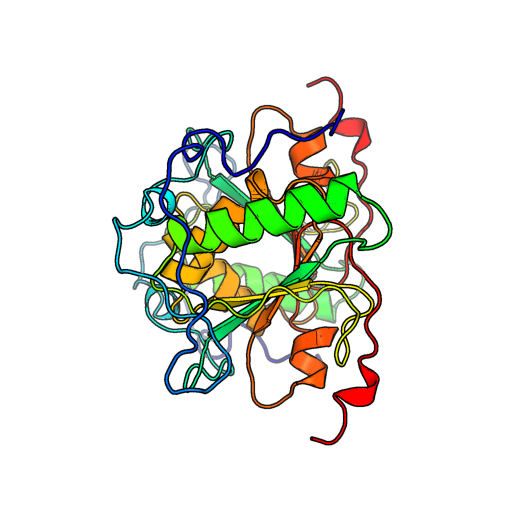N A N 1
ATOM 1078 C CA . ASN A 1 133 ? 14.211 -0.8 -1.92 1 98.31 133 ASN A CA 1
ATOM 1079 C C . ASN A 1 133 ? 15.047 0.466 -1.731 1 98.31 133 ASN A C 1
ATOM 1081 O O . ASN A 1 133 ? 15.047 1.348 -2.592 1 98.31 133 ASN A O 1
ATOM 1085 N N . THR A 1 134 ? 15.547 0.392 -0.643 1 96.94 134 THR A N 1
ATOM 1086 C CA . THR A 1 134 ? 16.531 1.419 -0.356 1 96.94 134 THR A CA 1
ATOM 1087 C C . THR A 1 134 ? 17.922 0.8 -0.192 1 96.94 134 THR A C 1
ATOM 1089 O O . THR A 1 134 ? 18.156 -0.341 -0.6 1 96.94 134 THR A O 1
ATOM 1092 N N . ASN A 1 135 ? 19 1.326 0.291 1 92.94 135 ASN A N 1
ATOM 1093 C CA . ASN A 1 135 ? 20.312 0.748 0.548 1 92.94 135 ASN A CA 1
ATOM 1094 C C . ASN A 1 135 ? 20.406 0.154 1.951 1 92.94 135 ASN A C 1
ATOM 1096 O O . ASN A 1 135 ? 21.5 -0.018 2.49 1 92.94 135 ASN A O 1
ATOM 1100 N N . ASP A 1 136 ? 19.25 -0.215 2.559 1 96.38 136 ASP A N 1
ATOM 1101 C CA . ASP A 1 136 ? 19.156 -0.796 3.895 1 96.38 136 ASP A CA 1
ATOM 1102 C C . ASP A 1 136 ? 18.062 -1.854 3.961 1 96.38 136 ASP A C 1
ATOM 1104 O O . ASP A 1 136 ? 16.938 -1.567 4.391 1 96.38 136 ASP A O 1
ATOM 1108 N N . ALA A 1 137 ? 18.391 -3.092 3.676 1 96.81 137 ALA A N 1
ATOM 1109 C CA . ALA A 1 137 ? 17.422 -4.18 3.57 1 96.81 137 ALA A CA 1
ATOM 1110 C C . ALA A 1 137 ? 16.703 -4.406 4.898 1 96.81 137 ALA A C 1
ATOM 1112 O O . ALA A 1 137 ? 15.508 -4.734 4.918 1 96.81 137 ALA A O 1
ATOM 1113 N N . TYR A 1 138 ? 17.453 -4.27 6.016 1 97.75 138 TYR A N 1
ATOM 1114 C CA . TYR A 1 138 ? 16.844 -4.445 7.324 1 97.75 138 TYR A CA 1
ATOM 1115 C C . TYR A 1 138 ? 15.766 -3.393 7.566 1 97.75 138 TYR A C 1
ATOM 1117 O O . TYR A 1 138 ? 14.641 -3.723 7.941 1 97.75 138 TYR A O 1
ATOM 1125 N N . LYS A 1 139 ? 16.047 -2.164 7.352 1 97.25 139 LYS A N 1
ATOM 1126 C CA . LYS A 1 139 ? 15.102 -1.064 7.535 1 97.25 139 LYS A CA 1
ATOM 1127 C C . LYS A 1 139 ? 13.922 -1.187 6.578 1 97.25 139 LYS A C 1
ATOM 1129 O O . LYS A 1 139 ? 12.773 -0.925 6.957 1 97.25 139 LYS A O 1
ATOM 1134 N N . ASP A 1 140 ? 14.172 -1.608 5.316 1 98.12 140 ASP A N 1
ATOM 1135 C CA . ASP A 1 140 ? 13.141 -1.783 4.305 1 98.12 140 ASP A CA 1
ATOM 1136 C C . ASP A 1 140 ? 12.07 -2.762 4.777 1 98.12 140 ASP A C 1
ATOM 1138 O O . ASP A 1 140 ? 10.883 -2.578 4.488 1 98.12 140 ASP A O 1
ATOM 1142 N N . HIS A 1 141 ? 12.484 -3.756 5.613 1 98.12 141 HIS A N 1
ATOM 1143 C CA . HIS A 1 141 ? 11.602 -4.859 5.98 1 98.12 141 HIS A CA 1
ATOM 1144 C C . HIS A 1 141 ? 11.016 -4.664 7.375 1 98.12 141 HIS A C 1
ATOM 1146 O O . HIS A 1 141 ? 10.094 -5.375 7.77 1 98.12 141 HIS A O 1
ATOM 1152 N N . THR A 1 142 ? 11.516 -3.654 8.109 1 97.25 142 THR A N 1
ATOM 1153 C CA . THR A 1 142 ? 11.102 -3.584 9.5 1 97.25 142 THR A CA 1
ATOM 1154 C C . THR A 1 142 ? 10.461 -2.232 9.812 1 97.25 142 THR A C 1
ATOM 1156 O O . THR A 1 142 ? 9.641 -2.121 10.719 1 97.25 142 THR A O 1
ATOM 1159 N N . GLU A 1 143 ? 10.898 -1.222 9.078 1 96.94 143 GLU A N 1
ATOM 1160 C CA . GLU A 1 143 ? 10.414 0.124 9.383 1 96.94 143 GLU A CA 1
ATOM 1161 C C . GLU A 1 143 ? 9.609 0.697 8.227 1 96.94 143 GLU A C 1
ATOM 1163 O O . GLU A 1 143 ? 8.555 1.303 8.43 1 96.94 143 GLU A O 1
ATOM 1168 N N . LEU A 1 144 ? 10.055 0.445 6.969 1 98.38 144 LEU A N 1
ATOM 1169 C CA . LEU A 1 144 ? 9.461 1.117 5.82 1 98.38 144 LEU A CA 1
ATOM 1170 C C . LEU A 1 144 ? 8.391 0.242 5.172 1 98.38 144 LEU A C 1
ATOM 1172 O O . LEU A 1 144 ? 7.711 0.675 4.238 1 98.38 144 LEU A O 1
ATOM 1176 N N . MET A 1 145 ? 8.148 -0.922 5.715 1 98.5 145 MET A N 1
ATOM 1177 C CA . MET A 1 145 ? 7.285 -1.915 5.078 1 98.5 145 MET A CA 1
ATOM 1178 C C . MET A 1 145 ? 5.812 -1.587 5.309 1 98.5 145 MET A C 1
ATOM 1180 O O . MET A 1 145 ? 5.48 -0.792 6.188 1 98.5 145 MET A O 1
ATOM 1184 N N . SER A 1 146 ? 5.016 -2.123 4.488 1 98.81 146 SER A N 1
ATOM 1185 C CA . SER A 1 146 ? 3.568 -2.23 4.648 1 98.81 146 SER A CA 1
ATOM 1186 C C . SER A 1 146 ? 3.113 -3.684 4.594 1 98.81 146 SER A C 1
ATOM 1188 O O . SER A 1 146 ? 3.67 -4.488 3.844 1 98.81 146 SER A O 1
ATOM 1190 N N . TRP A 1 147 ? 2.139 -3.943 5.379 1 98.81 147 TRP A N 1
ATOM 1191 C CA . TRP A 1 147 ? 1.471 -5.238 5.297 1 98.81 147 TRP A CA 1
ATOM 1192 C C . TRP A 1 147 ? 0.049 -5.086 4.766 1 98.81 147 TRP A C 1
ATOM 1194 O O . TRP A 1 147 ? -0.727 -4.273 5.277 1 98.81 147 TRP A O 1
ATOM 1204 N N . MET A 1 148 ? -0.278 -5.777 3.744 1 98.75 148 MET A N 1
ATOM 1205 C CA . MET A 1 148 ? -1.649 -5.945 3.271 1 98.75 148 MET A CA 1
ATOM 1206 C C . MET A 1 148 ? -2.268 -7.219 3.836 1 98.75 148 MET A C 1
ATOM 1208 O O . MET A 1 148 ? -1.815 -8.32 3.525 1 98.75 148 MET A O 1
ATOM 1212 N N . GLY A 1 149 ? -3.283 -7.039 4.652 1 97.06 149 GLY A N 1
ATOM 1213 C CA . GLY A 1 149 ? -3.789 -8.156 5.43 1 97.06 149 GLY A CA 1
ATOM 1214 C C . GLY A 1 149 ? -3.01 -8.398 6.707 1 97.06 149 GLY A C 1
ATOM 1215 O O . GLY A 1 149 ? -2.502 -7.457 7.316 1 97.06 149 GLY A O 1
ATOM 1216 N N . ARG A 1 150 ? -3.031 -9.617 7.227 1 94.12 150 ARG A N 1
ATOM 1217 C CA . ARG A 1 150 ? -2.42 -9.977 8.508 1 94.12 150 ARG A CA 1
ATOM 1218 C C . ARG A 1 150 ? -0.903 -10.07 8.375 1 94.12 150 ARG A C 1
ATOM 1220 O O . ARG A 1 150 ? -0.389 -10.828 7.551 1 94.12 150 ARG A O 1
ATOM 1227 N N . PRO A 1 151 ? -0.198 -9.352 9.25 1 97.06 151 PRO A N 1
ATOM 1228 C CA . PRO A 1 151 ? 1.263 -9.445 9.203 1 97.06 151 PRO A CA 1
ATOM 1229 C C . PRO A 1 151 ? 1.782 -10.805 9.656 1 97.06 151 PRO A C 1
ATOM 1231 O O . PRO A 1 151 ? 1.179 -11.445 10.523 1 97.06 151 PRO A O 1
ATOM 1234 N N . TRP A 1 152 ? 2.861 -11.203 9.023 1 96.88 152 TRP A N 1
ATOM 1235 C CA . TRP A 1 152 ? 3.627 -12.375 9.43 1 96.88 152 TRP A CA 1
ATOM 1236 C C . TRP A 1 152 ? 4.945 -11.961 10.078 1 96.88 152 TRP A C 1
ATOM 1238 O O . TRP A 1 152 ? 5.512 -10.922 9.742 1 96.88 152 TRP A O 1
ATOM 1248 N N . PRO A 1 153 ? 5.449 -12.828 11.055 1 96.5 153 PRO A N 1
ATOM 1249 C CA . PRO A 1 153 ? 6.812 -12.578 11.531 1 96.5 153 PRO A CA 1
ATOM 1250 C C . PRO A 1 153 ? 7.867 -12.812 10.453 1 96.5 153 PRO A C 1
ATOM 1252 O O . PRO A 1 153 ? 7.684 -13.656 9.578 1 96.5 153 PRO A O 1
ATOM 1255 N N . LEU A 1 154 ? 8.93 -11.992 10.531 1 97.44 154 LEU A N 1
ATOM 1256 C CA . LEU A 1 154 ? 10.047 -12.156 9.609 1 97.44 154 LEU A CA 1
ATOM 1257 C C . LEU A 1 154 ? 11.32 -12.539 10.359 1 97.44 154 LEU A C 1
ATOM 1259 O O . LEU A 1 154 ? 11.523 -12.117 11.5 1 97.44 154 LEU A O 1
ATOM 1263 N N . ASN 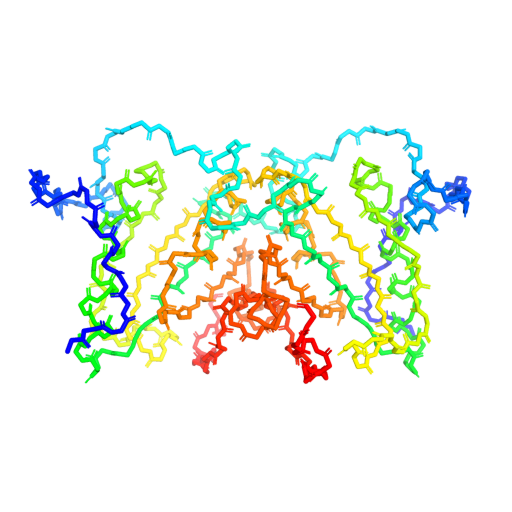A 1 155 ? 12.109 -13.398 9.742 1 96.19 155 ASN A N 1
ATOM 1264 C CA . ASN A 1 155 ? 13.484 -13.539 10.203 1 96.19 155 ASN A CA 1
ATOM 1265 C C . ASN A 1 155 ? 14.359 -12.383 9.719 1 96.19 155 ASN A C 1
ATOM 1267 O O . ASN A 1 155 ? 15.266 -12.578 8.914 1 96.19 155 ASN A O 1
ATOM 1271 N N . ALA A 1 156 ? 14.172 -11.273 10.266 1 93.75 156 ALA A N 1
ATOM 1272 C CA . ALA A 1 156 ? 14.766 -10.047 9.75 1 93.75 156 ALA A CA 1
ATOM 1273 C C . ALA A 1 156 ? 16.234 -9.945 10.133 1 93.75 156 ALA A C 1
ATOM 1275 O O . ALA A 1 156 ? 17 -9.188 9.523 1 93.75 156 ALA A O 1
ATOM 1276 N N . GLU A 1 157 ? 16.641 -10.688 11.094 1 93.31 157 GLU A N 1
ATOM 1277 C CA . GLU A 1 157 ? 18.031 -10.625 11.57 1 93.31 157 GLU A CA 1
ATOM 1278 C C . GLU A 1 157 ? 19 -10.984 10.461 1 93.31 157 GLU A C 1
ATOM 1280 O O . GLU A 1 157 ? 20.125 -10.461 10.414 1 93.31 157 GLU A O 1
ATOM 1285 N N . MET A 1 158 ? 18.547 -11.75 9.602 1 93.62 158 MET A N 1
ATOM 1286 C CA . MET A 1 158 ? 19.438 -12.188 8.531 1 93.62 158 MET A CA 1
ATOM 1287 C C . MET A 1 158 ? 19.688 -11.062 7.535 1 93.62 158 MET A C 1
ATOM 1289 O O . MET A 1 158 ? 20.594 -11.148 6.707 1 93.62 158 MET A O 1
ATOM 1293 N N . LEU A 1 159 ? 18.891 -10.031 7.582 1 94.12 159 LEU A N 1
ATOM 1294 C CA . LEU A 1 159 ? 19 -8.922 6.637 1 94.12 159 LEU A CA 1
ATOM 1295 C C . LEU A 1 159 ? 20.016 -7.891 7.129 1 94.12 159 LEU A C 1
ATOM 1297 O O . LEU A 1 159 ? 20.344 -6.949 6.406 1 94.12 159 LEU A O 1
ATOM 1301 N N . LYS A 1 160 ? 20.484 -8.188 8.414 1 89.31 160 LYS A N 1
ATOM 1302 C CA . LYS A 1 160 ? 21.469 -7.254 8.961 1 89.31 160 LYS A CA 1
ATOM 1303 C C . LYS A 1 160 ? 22.844 -7.473 8.328 1 89.31 160 LYS A C 1
ATOM 1305 O O . LYS A 1 160 ? 23.281 -8.617 8.141 1 89.31 160 LYS A O 1
ATOM 1310 N N . GLY A 1 161 ? 23.641 -6.414 8.188 1 75.12 161 GLY A N 1
ATOM 1311 C CA . GLY A 1 161 ? 25.047 -6.562 7.852 1 75.12 161 GLY A CA 1
ATOM 1312 C C . GLY A 1 161 ? 25.297 -6.641 6.355 1 75.12 161 GLY A C 1
ATOM 1313 O O . GLY A 1 161 ? 26.438 -6.816 5.922 1 75.12 161 GLY A O 1
ATOM 1314 N N . HIS A 1 162 ? 24.297 -6.777 5.438 1 55.09 162 HIS A N 1
ATOM 1315 C CA . HIS A 1 162 ? 24.703 -6.93 4.051 1 55.09 162 HIS A CA 1
ATOM 1316 C C . HIS A 1 162 ? 24.672 -5.59 3.318 1 55.09 162 HIS A C 1
ATOM 1318 O O . HIS A 1 162 ? 23.859 -4.719 3.643 1 55.09 162 HIS A O 1
ATOM 1324 N N . MET B 1 1 ? -14.742 -27.625 -0.425 1 70.12 1 MET B N 1
ATOM 1325 C CA . MET B 1 1 ? -14.758 -26.562 -1.426 1 70.12 1 MET B CA 1
ATOM 1326 C C . MET B 1 1 ? -14.047 -25.312 -0.908 1 70.12 1 MET B C 1
ATOM 1328 O O . MET B 1 1 ? -14.078 -25.031 0.291 1 70.12 1 MET B O 1
ATOM 1332 N N . SER B 1 2 ? -13.172 -24.734 -1.761 1 82.69 2 SER B N 1
ATOM 1333 C CA . SER B 1 2 ? -12.453 -23.531 -1.374 1 82.69 2 SER B CA 1
ATOM 1334 C C . SER B 1 2 ? -13.414 -22.375 -1.102 1 82.69 2 SER B C 1
ATOM 1336 O O . SER B 1 2 ? -14.375 -22.172 -1.844 1 82.69 2 SER B O 1
ATOM 1338 N N . PRO B 1 3 ? -13.258 -21.719 -0.024 1 88.19 3 PRO B N 1
ATOM 1339 C CA . PRO B 1 3 ? -14.148 -20.609 0.302 1 88.19 3 PRO B CA 1
ATOM 1340 C C . PRO B 1 3 ? -13.875 -19.375 -0.552 1 88.19 3 PRO B C 1
ATOM 1342 O O . PRO B 1 3 ? -14.602 -18.375 -0.448 1 88.19 3 PRO B O 1
ATOM 1345 N N . TRP B 1 4 ? -12.875 -19.484 -1.428 1 92.12 4 TRP B N 1
ATOM 1346 C CA . TRP B 1 4 ? -12.523 -18.328 -2.256 1 92.12 4 TRP B CA 1
ATOM 1347 C C . TRP B 1 4 ? -12.789 -18.625 -3.729 1 92.12 4 TRP B C 1
ATOM 1349 O O . TRP B 1 4 ? -12.555 -19.734 -4.203 1 92.12 4 TRP B O 1
ATOM 1359 N N . LYS B 1 5 ? -13.297 -17.609 -4.359 1 93.19 5 LYS B N 1
ATOM 1360 C CA . LYS B 1 5 ? -13.445 -17.703 -5.809 1 93.19 5 LYS B CA 1
ATOM 1361 C C . LYS B 1 5 ? -12.094 -17.844 -6.492 1 93.19 5 LYS B C 1
ATOM 1363 O O . LYS B 1 5 ? -11.133 -17.156 -6.125 1 93.19 5 LYS B O 1
ATOM 1368 N N . SER B 1 6 ? -12.008 -18.625 -7.531 1 96 6 SER B N 1
ATOM 1369 C CA . SER B 1 6 ? -10.75 -18.828 -8.242 1 96 6 SER B CA 1
ATOM 1370 C C . SER B 1 6 ? -10.281 -17.547 -8.93 1 96 6 SER B C 1
ATOM 1372 O O . SER B 1 6 ? -11.055 -16.922 -9.656 1 96 6 SER B O 1
ATOM 1374 N N . PRO B 1 7 ? -9 -17.219 -8.812 1 97.12 7 PRO B N 1
ATOM 1375 C CA . PRO B 1 7 ? -8.461 -16.078 -9.555 1 97.12 7 PRO B CA 1
ATOM 1376 C C . PRO B 1 7 ? -8.484 -16.281 -11.062 1 97.12 7 PRO B C 1
ATOM 1378 O O . PRO B 1 7 ? -8.32 -15.336 -11.828 1 97.12 7 PRO B O 1
ATOM 1381 N N . LEU B 1 8 ? -8.734 -17.531 -11.523 1 97.25 8 LEU B N 1
ATOM 1382 C CA . LEU B 1 8 ? -8.602 -17.844 -12.938 1 97.25 8 LEU B CA 1
ATOM 1383 C C . LEU B 1 8 ? -9.977 -17.969 -13.594 1 97.25 8 LEU B C 1
ATOM 1385 O O . LEU B 1 8 ? -10.102 -18.547 -14.672 1 97.25 8 LEU B O 1
ATOM 1389 N N . GLU B 1 9 ? -10.938 -17.469 -12.836 1 94.06 9 GLU B N 1
ATOM 1390 C CA . GLU B 1 9 ? -12.227 -17.406 -13.516 1 94.06 9 GLU B CA 1
ATOM 1391 C C . GLU B 1 9 ? -12.125 -16.641 -14.836 1 94.06 9 GLU B C 1
ATOM 1393 O O . GLU B 1 9 ? -11.586 -15.531 -14.875 1 94.06 9 GLU B O 1
ATOM 1398 N N . GLY B 1 10 ? -12.461 -17.281 -15.961 1 91.38 10 GLY B N 1
ATOM 1399 C CA . GLY B 1 10 ? -12.391 -16.672 -17.281 1 91.38 10 GLY B CA 1
ATOM 1400 C C . GLY B 1 10 ? -11.148 -17.078 -18.062 1 91.38 10 GLY B C 1
ATOM 1401 O O . GLY B 1 10 ? -11.023 -16.75 -19.234 1 91.38 10 GLY B O 1
ATOM 1402 N N . TYR B 1 11 ? -10.281 -17.812 -17.391 1 92.94 11 TYR B N 1
ATOM 1403 C CA . TYR B 1 11 ? -9.031 -18.219 -18.031 1 92.94 11 TYR B CA 1
ATOM 1404 C C . TYR B 1 11 ? -8.922 -19.734 -18.125 1 92.94 11 TYR B C 1
ATOM 1406 O O . TYR B 1 11 ? -7.816 -20.266 -18.234 1 92.94 11 TYR B O 1
ATOM 1414 N N . GLN B 1 12 ? -9.93 -20.438 -18.016 1 89.06 12 GLN B N 1
ATOM 1415 C CA . GLN B 1 12 ? -9.945 -21.906 -17.922 1 89.06 12 GLN B CA 1
ATOM 1416 C C . GLN B 1 12 ? -9.336 -22.531 -19.172 1 89.06 12 GLN B C 1
ATOM 1418 O O . GLN B 1 12 ? -8.727 -23.594 -19.094 1 89.06 12 GLN B O 1
ATOM 1423 N N . ASN B 1 13 ? -9.484 -21.859 -20.281 1 91 13 ASN B N 1
ATOM 1424 C CA . ASN B 1 13 ? -8.992 -22.438 -21.516 1 91 13 ASN B CA 1
ATOM 1425 C C . ASN B 1 13 ? -7.73 -21.734 -22.016 1 91 13 ASN B C 1
ATOM 1427 O O . ASN B 1 13 ? -7.359 -21.859 -23.172 1 91 13 ASN B O 1
ATOM 1431 N N . ALA B 1 14 ? -7.203 -21.016 -21.141 1 92.88 14 ALA B N 1
ATOM 1432 C CA . ALA B 1 14 ? -6.004 -20.281 -21.547 1 92.88 14 ALA B CA 1
ATOM 1433 C C . ALA B 1 14 ? -4.816 -21.234 -21.703 1 92.88 14 ALA B C 1
ATOM 1435 O O . ALA B 1 14 ? -4.68 -22.188 -20.953 1 92.88 14 ALA B O 1
ATOM 1436 N N . GLU B 1 15 ? -3.961 -20.906 -22.688 1 95.44 15 GLU B N 1
ATOM 1437 C CA . GLU B 1 15 ? -2.746 -21.688 -22.891 1 95.44 15 GLU B CA 1
ATOM 1438 C C . GLU B 1 15 ? -1.819 -21.578 -21.672 1 95.44 15 GLU B C 1
ATOM 1440 O O . GLU B 1 15 ? -1.716 -20.5 -21.062 1 95.44 15 GLU B O 1
ATOM 1445 N N . PRO B 1 16 ? -1.144 -22.641 -21.359 1 96.38 16 PRO B N 1
ATOM 1446 C CA . PRO B 1 16 ? -0.193 -22.547 -20.25 1 96.38 16 PRO B CA 1
ATOM 1447 C C . PRO B 1 16 ? 0.85 -21.453 -20.453 1 96.38 16 PRO B C 1
ATOM 1449 O O . PRO B 1 16 ? 1.3 -21.219 -21.578 1 96.38 16 PRO B O 1
ATOM 1452 N N . LEU B 1 17 ? 1.136 -20.812 -19.344 1 97.69 17 LEU B N 1
ATOM 1453 C CA . LEU B 1 17 ? 2.18 -19.797 -19.391 1 97.69 17 LEU B CA 1
ATOM 1454 C C . LEU B 1 17 ? 3.561 -20.438 -19.469 1 97.69 17 LEU B C 1
ATOM 1456 O O . LEU B 1 17 ? 3.777 -21.516 -18.906 1 97.69 17 LEU B O 1
ATOM 1460 N N . PRO B 1 18 ? 4.527 -19.766 -20.172 1 97.31 18 PRO B N 1
ATOM 1461 C CA . PRO B 1 18 ? 5.895 -20.297 -20.203 1 97.31 18 PRO B CA 1
ATOM 1462 C C . PRO B 1 18 ? 6.531 -20.359 -18.812 1 97.31 18 PRO B C 1
ATOM 1464 O O . PRO B 1 18 ? 6.164 -19.578 -17.922 1 97.31 18 PRO B O 1
ATOM 1467 N N . THR B 1 19 ? 7.484 -21.234 -18.656 1 97.5 19 THR B N 1
ATOM 1468 C CA . THR B 1 19 ? 8.219 -21.359 -17.406 1 97.5 19 THR B CA 1
ATOM 1469 C C . THR B 1 19 ? 9.664 -20.906 -17.578 1 97.5 19 THR B C 1
ATOM 1471 O O . THR B 1 19 ? 10.484 -21.078 -16.672 1 97.5 19 THR B O 1
ATOM 1474 N N . THR B 1 20 ? 9.984 -20.328 -18.734 1 97.81 20 THR B N 1
ATOM 1475 C CA . THR B 1 20 ? 11.328 -19.828 -19 1 97.81 20 THR B CA 1
ATOM 1476 C C . THR B 1 20 ? 11.641 -18.609 -18.109 1 97.81 20 THR B C 1
ATOM 1478 O O . THR B 1 20 ? 10.734 -17.859 -17.75 1 97.81 20 THR B O 1
ATOM 1481 N N . VAL B 1 21 ? 12.891 -18.438 -17.812 1 97.81 21 VAL B N 1
ATOM 1482 C CA . VAL B 1 21 ? 13.336 -17.359 -16.938 1 97.81 21 VAL B CA 1
ATOM 1483 C C . VAL B 1 21 ? 13.977 -16.266 -17.766 1 97.81 21 VAL B C 1
ATOM 1485 O O . VAL B 1 21 ? 14.602 -16.531 -18.797 1 97.81 21 VAL B O 1
ATOM 1488 N N . ASN B 1 22 ? 13.773 -15.031 -17.359 1 97.5 22 ASN B N 1
ATOM 1489 C CA . ASN B 1 22 ? 14.367 -13.875 -18.016 1 97.5 22 ASN B CA 1
ATOM 1490 C C . ASN B 1 22 ? 15.883 -13.836 -17.844 1 97.5 22 ASN B C 1
ATOM 1492 O O . ASN B 1 22 ? 16.469 -14.75 -17.266 1 97.5 22 ASN B O 1
ATOM 1496 N N . SER B 1 23 ? 16.516 -12.797 -18.453 1 96.56 23 SER B N 1
ATOM 1497 C CA . SER B 1 23 ? 17.969 -12.695 -18.5 1 96.56 23 SER B CA 1
ATOM 1498 C C . SER B 1 23 ? 18.562 -12.531 -17.094 1 96.56 23 SER B C 1
ATOM 1500 O O . SER B 1 23 ? 19.734 -12.852 -16.875 1 96.56 23 SER B O 1
ATOM 1502 N N . ASP B 1 24 ? 17.781 -12.07 -16.156 1 94.94 24 ASP B N 1
ATOM 1503 C CA . ASP B 1 24 ? 18.266 -11.914 -14.797 1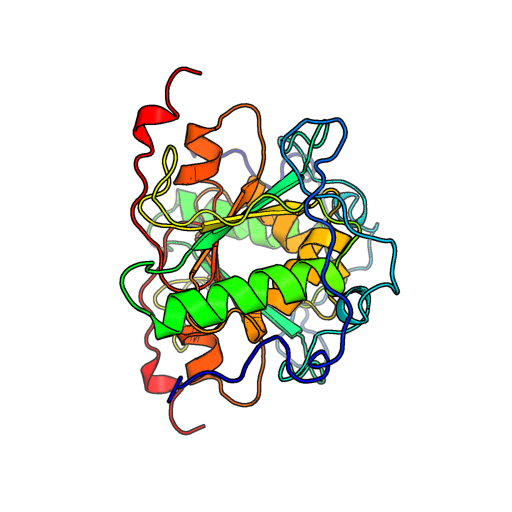 94.94 24 ASP B CA 1
ATOM 1504 C C . ASP B 1 24 ? 18.438 -13.273 -14.109 1 94.94 24 ASP B C 1
ATOM 1506 O O . ASP B 1 24 ? 18.969 -13.352 -13.008 1 94.94 24 ASP B O 1
ATOM 1510 N N . GLY B 1 25 ? 17.859 -14.375 -14.703 1 96.31 25 GLY B N 1
ATOM 1511 C CA . GLY B 1 25 ? 18.031 -15.734 -14.219 1 96.31 25 GLY B CA 1
ATOM 1512 C C . GLY B 1 25 ? 17.047 -16.109 -13.133 1 96.31 25 GLY B C 1
ATOM 1513 O O . GLY B 1 25 ? 17.109 -17.203 -12.578 1 96.31 25 GLY B O 1
ATOM 1514 N N . LYS B 1 26 ? 16.156 -15.227 -12.828 1 97.31 26 LYS B N 1
ATOM 1515 C CA . LYS B 1 26 ? 15.305 -15.469 -11.672 1 97.31 26 LYS B CA 1
ATOM 1516 C C . LYS B 1 26 ? 13.828 -15.242 -12.008 1 97.31 26 LYS B C 1
ATOM 1518 O O . LYS B 1 26 ? 12.977 -16.078 -11.672 1 97.31 26 LYS B O 1
ATOM 1523 N N . SER B 1 27 ? 13.5 -14.164 -12.656 1 98.56 27 SER B N 1
ATOM 1524 C CA . SER B 1 27 ? 12.102 -13.828 -12.93 1 98.56 27 SER B CA 1
ATOM 1525 C C . SER B 1 27 ? 11.57 -14.609 -14.133 1 98.56 27 SER B C 1
ATOM 1527 O O . SER B 1 27 ? 12.344 -15.016 -15 1 98.56 27 SER B O 1
ATOM 1529 N N . LEU B 1 28 ? 10.297 -14.789 -14.172 1 98.81 28 LEU B N 1
ATOM 1530 C CA . LEU B 1 28 ? 9.648 -15.562 -15.219 1 98.81 28 LEU B CA 1
ATOM 1531 C C . LEU B 1 28 ? 9.32 -14.68 -16.422 1 98.81 28 LEU B C 1
ATOM 1533 O O . LEU B 1 28 ? 8.914 -13.523 -16.266 1 98.81 28 LEU B O 1
ATOM 1537 N N . TYR B 1 29 ? 9.531 -15.211 -17.609 1 98.5 29 TYR B N 1
ATOM 1538 C CA . TYR B 1 29 ? 9.086 -14.523 -18.812 1 98.5 29 TYR B CA 1
ATOM 1539 C C . TYR B 1 29 ? 7.566 -14.547 -18.922 1 98.5 29 TYR B C 1
ATOM 1541 O O . TYR B 1 29 ? 6.941 -15.594 -18.766 1 98.5 29 TYR B O 1
ATOM 1549 N N . ASN B 1 30 ? 6.98 -13.43 -19.141 1 98.06 30 ASN B N 1
ATOM 1550 C CA . ASN B 1 30 ? 5.555 -13.297 -19.422 1 98.06 30 ASN B CA 1
ATOM 1551 C C . ASN B 1 30 ? 5.305 -12.711 -20.812 1 98.06 30 ASN B C 1
ATOM 1553 O O . ASN B 1 30 ? 5.828 -11.648 -21.141 1 98.06 30 ASN B O 1
ATOM 1557 N N . PRO B 1 31 ? 4.5 -13.406 -21.609 1 96.62 31 PRO B N 1
ATOM 1558 C CA . PRO B 1 31 ? 4.168 -12.82 -22.906 1 96.62 31 PRO B CA 1
ATOM 1559 C C . PRO B 1 31 ? 3.449 -11.484 -22.797 1 96.62 31 PRO B C 1
ATOM 1561 O O . PRO B 1 31 ? 2.629 -11.297 -21.891 1 96.62 31 PRO B O 1
ATOM 1564 N N . PRO B 1 32 ? 3.885 -10.586 -23.719 1 94.94 32 PRO B N 1
ATOM 1565 C CA . PRO B 1 32 ? 3.188 -9.297 -23.656 1 94.94 32 PRO B CA 1
ATOM 1566 C C . PRO B 1 32 ? 1.674 -9.445 -23.797 1 94.94 32 PRO B C 1
ATOM 1568 O O . PRO B 1 32 ? 1.193 -10.328 -24.516 1 94.94 32 PRO B O 1
ATOM 1571 N N . GLY B 1 33 ? 0.966 -8.68 -23.109 1 93.62 33 GLY B N 1
ATOM 1572 C CA . GLY B 1 33 ? -0.487 -8.664 -23.141 1 93.62 33 GLY B CA 1
ATOM 1573 C C . GLY B 1 33 ? -1.079 -7.273 -23.031 1 93.62 33 GLY B C 1
ATOM 1574 O O . GLY B 1 33 ? -0.352 -6.281 -23.078 1 93.62 33 GLY B O 1
ATOM 1575 N N . THR B 1 34 ? -2.438 -7.258 -22.953 1 95.12 34 THR B N 1
ATOM 1576 C CA . THR B 1 34 ? -3.15 -5.996 -22.797 1 95.12 34 THR B CA 1
ATOM 1577 C C . THR B 1 34 ? -2.904 -5.402 -21.406 1 95.12 34 THR B C 1
ATOM 1579 O O . THR B 1 34 ? -2.881 -6.129 -20.406 1 95.12 34 THR B O 1
ATOM 1582 N N . LYS B 1 35 ? -2.725 -4.082 -21.422 1 97.62 35 LYS B N 1
ATOM 1583 C CA . LYS B 1 35 ? -2.539 -3.396 -20.141 1 97.62 35 LYS B CA 1
ATOM 1584 C C . LYS B 1 35 ? -3.77 -3.553 -19.25 1 97.62 35 LYS B C 1
ATOM 1586 O O . LYS B 1 35 ? -4.902 -3.404 -19.719 1 97.62 35 LYS B O 1
ATOM 1591 N N . SER B 1 36 ? -3.604 -3.77 -18.016 1 98.44 36 SER B N 1
ATOM 1592 C CA . SER B 1 36 ? -4.688 -3.951 -17.062 1 98.44 36 SER B CA 1
ATOM 1593 C C . SER B 1 36 ? -5.535 -2.689 -16.938 1 98.44 36 SER B C 1
ATOM 1595 O O . SER B 1 36 ? -5.004 -1.582 -16.859 1 98.44 36 SER B O 1
ATOM 1597 N N . PRO B 1 37 ? -6.883 -2.783 -16.891 1 98.25 37 PRO B N 1
ATOM 1598 C CA . PRO B 1 37 ? -7.723 -1.615 -16.625 1 98.25 37 PRO B CA 1
ATOM 1599 C C . PRO B 1 37 ? -7.457 -0.999 -15.25 1 98.25 37 PRO B C 1
ATOM 1601 O O . PRO B 1 37 ? -7.836 0.149 -15 1 98.25 37 PRO B O 1
ATOM 1604 N N . SER B 1 38 ? -6.746 -1.693 -14.383 1 98.44 38 SER B N 1
ATOM 1605 C CA . SER B 1 38 ? -6.5 -1.245 -13.016 1 98.44 38 SER B CA 1
ATOM 1606 C C . SER B 1 38 ? -5.504 -0.09 -12.992 1 98.44 38 SER B C 1
ATOM 1608 O O . SER B 1 38 ? -5.316 0.551 -11.953 1 98.44 38 SER B O 1
ATOM 1610 N N . TYR B 1 39 ? -4.863 0.203 -14.125 1 98.75 39 TYR B N 1
ATOM 1611 C CA . TYR B 1 39 ? -4.004 1.381 -14.203 1 98.75 39 TYR B CA 1
ATOM 1612 C C . TYR B 1 39 ? -4.832 2.66 -14.188 1 98.75 39 TYR B C 1
ATOM 1614 O O . TYR B 1 39 ? -4.375 3.699 -13.711 1 98.75 39 TYR B O 1
ATOM 1622 N N . ASP B 1 40 ? -6.043 2.51 -14.68 1 98.12 40 ASP B N 1
ATOM 1623 C CA . ASP B 1 40 ? -6.824 3.723 -14.906 1 98.12 40 ASP B CA 1
ATOM 1624 C C . ASP B 1 40 ? -8.016 3.801 -13.953 1 98.12 40 ASP B C 1
ATOM 1626 O O . ASP B 1 40 ? -8.469 4.895 -13.617 1 98.12 40 ASP B O 1
ATOM 1630 N N . GLU B 1 41 ? -8.508 2.607 -13.602 1 98.12 41 GLU B N 1
ATOM 1631 C CA . GLU B 1 41 ? -9.664 2.535 -12.711 1 98.12 41 GLU B CA 1
ATOM 1632 C C . GLU B 1 41 ? -9.453 1.506 -11.609 1 98.12 41 GLU B C 1
ATOM 1634 O O . GLU B 1 41 ? -8.852 0.454 -11.836 1 98.12 41 GLU B O 1
ATOM 1639 N N . PHE B 1 42 ? -10.031 1.823 -10.453 1 98.75 42 PHE B N 1
ATOM 1640 C CA . PHE B 1 42 ? -9.961 0.835 -9.383 1 98.75 42 PHE B CA 1
ATOM 1641 C C . PHE B 1 42 ? -10.789 -0.397 -9.727 1 98.75 42 PHE B C 1
ATOM 1643 O O . PHE B 1 42 ? -11.883 -0.281 -10.273 1 98.75 42 PHE B O 1
ATOM 1650 N N . PRO B 1 43 ? -10.281 -1.558 -9.406 1 98.31 43 PRO B N 1
ATOM 1651 C CA . PRO B 1 43 ? -11.062 -2.766 -9.68 1 98.31 43 PRO B CA 1
ATOM 1652 C C . PRO B 1 43 ? -12.266 -2.92 -8.75 1 98.31 43 PRO B C 1
ATOM 1654 O O . PRO B 1 43 ? -12.195 -2.518 -7.582 1 98.31 43 PRO B O 1
ATOM 1657 N N . LYS B 1 44 ? -13.25 -3.537 -9.234 1 97 44 LYS B N 1
ATOM 1658 C CA . LYS B 1 44 ? -14.367 -3.91 -8.367 1 97 44 LYS B CA 1
ATOM 1659 C C . LYS B 1 44 ? -13.922 -4.875 -7.277 1 97 44 LYS B C 1
ATOM 1661 O O . LYS B 1 44 ? -13.016 -5.688 -7.488 1 97 44 LYS B O 1
ATOM 1666 N N . PRO B 1 45 ? -14.539 -4.758 -6.117 1 97.88 45 PRO B N 1
ATOM 1667 C CA . PRO B 1 45 ? -15.734 -3.992 -5.77 1 97.88 45 PRO B CA 1
ATOM 1668 C C . PRO B 1 45 ? -15.406 -2.615 -5.195 1 97.88 45 PRO B C 1
ATOM 1670 O O . PRO B 1 45 ? -16.234 -2.014 -4.512 1 97.88 45 PRO B O 1
ATOM 1673 N N . ILE B 1 46 ? -14.18 -2.135 -5.383 1 98.62 46 ILE B N 1
ATOM 1674 C CA . ILE B 1 46 ? -13.906 -0.772 -4.938 1 98.62 46 ILE B CA 1
ATOM 1675 C C . ILE B 1 46 ? -14.875 0.196 -5.605 1 98.62 46 ILE B C 1
ATOM 1677 O O . ILE B 1 46 ? -15.031 0.183 -6.828 1 98.62 46 ILE B O 1
ATOM 1681 N N . ASP B 1 47 ? -15.586 0.93 -4.801 1 96.5 47 ASP B N 1
ATOM 1682 C CA . ASP B 1 47 ? -16.531 1.953 -5.25 1 96.5 47 ASP B CA 1
ATOM 1683 C C . ASP B 1 47 ? -15.875 3.334 -5.246 1 96.5 47 ASP B C 1
ATOM 1685 O O . ASP B 1 47 ? -15.75 3.965 -4.191 1 96.5 47 ASP B O 1
ATOM 1689 N N . SER B 1 48 ? -15.57 3.809 -6.383 1 91.44 48 SER B N 1
ATOM 1690 C CA . SER B 1 48 ? -14.82 5.051 -6.492 1 91.44 48 SER B CA 1
ATOM 1691 C C . SER B 1 48 ? -15.742 6.238 -6.742 1 91.44 48 SER B C 1
ATOM 1693 O O . SER B 1 48 ? -15.312 7.27 -7.262 1 91.44 48 SER B O 1
ATOM 1695 N N . SER B 1 49 ? -17.031 6.09 -6.488 1 94.12 49 SER B N 1
ATOM 1696 C CA . SER B 1 49 ? -17.984 7.18 -6.695 1 94.12 49 SER B CA 1
ATOM 1697 C C . SER B 1 49 ? -17.625 8.398 -5.852 1 94.12 49 SER B C 1
ATOM 1699 O O . SER B 1 49 ? -17.844 9.539 -6.27 1 94.12 49 SER B O 1
ATOM 1701 N N . ASN B 1 50 ? -17.094 8.227 -4.77 1 93.44 50 ASN B N 1
ATOM 1702 C CA . ASN B 1 50 ? -16.641 9.312 -3.9 1 93.44 50 ASN B CA 1
ATOM 1703 C C . ASN B 1 50 ? -15.117 9.367 -3.812 1 93.44 50 ASN B C 1
ATOM 1705 O O . ASN B 1 50 ? -14.531 10.438 -3.971 1 93.44 50 ASN B O 1
ATOM 1709 N N . ASN B 1 51 ? -14.461 8.203 -3.537 1 96.5 51 ASN B N 1
ATOM 1710 C CA . ASN B 1 51 ? -13.016 7.977 -3.584 1 96.5 51 ASN B CA 1
ATOM 1711 C C . ASN B 1 51 ? -12.68 6.492 -3.518 1 96.5 51 ASN B C 1
ATOM 1713 O O . ASN B 1 51 ? -13.531 5.668 -3.178 1 96.5 51 ASN B O 1
ATOM 1717 N N . GLY B 1 52 ? -11.422 6.227 -3.844 1 98.38 52 GLY B N 1
ATOM 1718 C CA . GLY B 1 52 ? -11.008 4.832 -3.885 1 98.38 52 GLY B CA 1
ATOM 1719 C C . GLY B 1 52 ? -10.406 4.352 -2.58 1 98.38 52 GLY B C 1
ATOM 1720 O O . GLY B 1 52 ? -10.82 3.33 -2.035 1 98.38 52 GLY B O 1
ATOM 1721 N N . PHE B 1 53 ? -9.438 5.102 -2.031 1 98.88 53 PHE B N 1
ATOM 1722 C CA . PHE B 1 53 ? -8.742 4.68 -0.82 1 98.88 53 PHE B CA 1
ATOM 1723 C C . PHE B 1 53 ? -8.703 5.809 0.201 1 98.88 53 PHE B C 1
ATOM 1725 O O . PHE B 1 53 ? -8.539 6.977 -0.164 1 98.88 53 PHE B O 1
ATOM 1732 N N . ASP B 1 54 ? -8.812 5.414 1.463 1 98.81 54 ASP B N 1
ATOM 1733 C CA . ASP B 1 54 ? -8.523 6.285 2.598 1 98.81 54 ASP B CA 1
ATOM 1734 C C . ASP B 1 54 ? -7.164 5.953 3.215 1 98.81 54 ASP B C 1
ATOM 1736 O O . ASP B 1 54 ? -6.867 4.789 3.484 1 98.81 54 ASP B O 1
ATOM 1740 N N . PHE B 1 55 ? -6.41 6.957 3.387 1 98.94 55 PHE B N 1
ATOM 1741 C CA . PHE B 1 55 ? -5.188 6.895 4.184 1 98.94 55 PHE B CA 1
ATOM 1742 C C . PHE B 1 55 ? -5.371 7.613 5.516 1 98.94 55 PHE B C 1
ATOM 1744 O O . PHE B 1 55 ? -5.535 8.836 5.551 1 98.94 55 PHE B O 1
ATOM 1751 N N . HIS B 1 56 ? -5.43 6.914 6.582 1 98.94 56 HIS B N 1
ATOM 1752 C CA . HIS B 1 56 ? -5.438 7.496 7.918 1 98.94 56 HIS B CA 1
ATOM 1753 C C . HIS B 1 56 ? -4.039 7.496 8.531 1 98.94 56 HIS B C 1
ATOM 1755 O O . HIS B 1 56 ? -3.492 6.434 8.836 1 98.94 56 HIS B O 1
ATOM 1761 N N . ILE B 1 57 ? -3.469 8.648 8.742 1 98.94 57 ILE B N 1
ATOM 1762 C CA . ILE B 1 57 ? -2.115 8.797 9.266 1 98.94 57 ILE B CA 1
ATOM 1763 C C . ILE B 1 57 ? -2.172 9.086 10.766 1 98.94 57 ILE B C 1
ATOM 1765 O O . ILE B 1 57 ? -2.615 10.156 11.18 1 98.94 57 ILE B O 1
ATOM 1769 N N . TYR B 1 58 ? -1.672 8.148 11.555 1 98.88 58 TYR B N 1
ATOM 1770 C CA . TYR B 1 58 ? -1.824 8.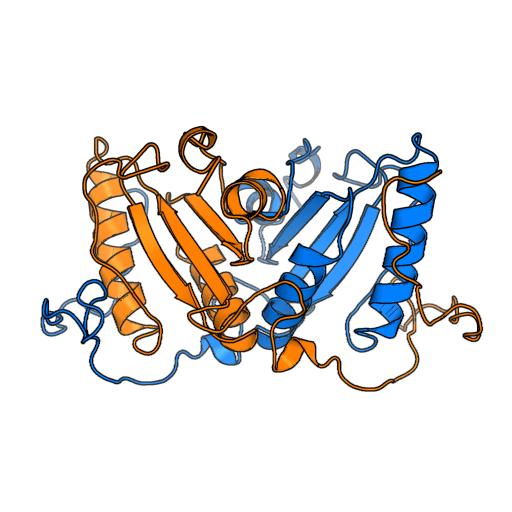141 13.008 1 98.88 58 TYR B CA 1
ATOM 1771 C C . TYR B 1 58 ? -0.582 8.703 13.688 1 98.88 58 TYR B C 1
ATOM 1773 O O . TYR B 1 58 ? 0.536 8.523 13.195 1 98.88 58 TYR B O 1
ATOM 1781 N N . TYR B 1 59 ? -0.776 9.328 14.828 1 98.44 59 TYR B N 1
ATOM 1782 C CA . TYR B 1 59 ? 0.311 9.719 15.719 1 98.44 59 TYR B CA 1
ATOM 1783 C C . TYR B 1 59 ? -0.144 9.719 17.172 1 98.44 59 TYR B C 1
ATOM 1785 O O . TYR B 1 59 ? -1.345 9.727 17.453 1 98.44 59 TYR B O 1
ATOM 1793 N N . MET B 1 60 ? 0.806 9.609 18.078 1 97.75 60 MET B N 1
ATOM 1794 C CA . MET B 1 60 ? 0.495 9.695 19.5 1 97.75 60 MET B CA 1
ATOM 1795 C C . MET B 1 60 ? 0.445 11.148 19.969 1 97.75 60 MET B C 1
ATOM 1797 O O . MET B 1 60 ? 1.485 11.789 20.141 1 97.75 60 MET B O 1
ATOM 1801 N N . GLN B 1 61 ? -0.694 11.578 20.234 1 97.5 61 GLN B N 1
ATOM 1802 C CA . GLN B 1 61 ? -0.894 12.992 20.516 1 97.5 61 GLN B CA 1
ATOM 1803 C C . GLN B 1 61 ? -0.255 13.375 21.859 1 97.5 61 GLN B C 1
ATOM 1805 O O . GLN B 1 61 ? -0.04 14.555 22.125 1 97.5 61 GLN B O 1
ATOM 1810 N N . THR B 1 62 ? -0.001 12.438 22.734 1 97.62 62 THR B N 1
ATOM 1811 C CA . THR B 1 62 ? 0.582 12.727 24.031 1 97.62 62 THR B CA 1
ATOM 1812 C C . THR B 1 62 ? 2.104 12.797 23.938 1 97.62 62 THR B C 1
ATOM 1814 O O . THR B 1 62 ? 2.775 13.125 24.922 1 97.62 62 THR B O 1
ATOM 1817 N N . VAL B 1 63 ? 2.703 12.484 22.859 1 97.31 63 VAL B N 1
ATOM 1818 C CA . VAL B 1 63 ? 4.133 12.617 22.594 1 97.31 63 VAL B CA 1
ATOM 1819 C C . VAL B 1 63 ? 4.391 13.883 21.781 1 97.31 63 VAL B C 1
ATOM 1821 O O . VAL B 1 63 ? 4.188 13.891 20.562 1 97.31 63 VAL B O 1
ATOM 1824 N N . PRO B 1 64 ? 4.887 14.883 22.406 1 96.88 64 PRO B N 1
ATOM 1825 C CA . PRO B 1 64 ? 4.973 16.188 21.75 1 96.88 64 PRO B CA 1
ATOM 1826 C C . PRO B 1 64 ? 5.766 16.156 20.453 1 96.88 64 PRO B C 1
ATOM 1828 O O . PRO B 1 64 ? 5.375 16.797 19.469 1 96.88 64 PRO B O 1
ATOM 1831 N N . SER B 1 65 ? 6.84 15.43 20.422 1 97.25 65 SER B N 1
ATOM 1832 C CA . SER B 1 65 ? 7.66 15.375 19.219 1 97.25 65 SER B CA 1
ATOM 1833 C C . SER B 1 65 ? 6.902 14.734 18.062 1 97.25 65 SER B C 1
ATOM 1835 O O . SER B 1 65 ? 7.055 15.141 16.906 1 97.25 65 SER B O 1
ATOM 1837 N N . GLU B 1 66 ? 6.082 13.734 18.297 1 97.5 66 GLU B N 1
ATOM 1838 C CA . GLU B 1 66 ? 5.266 13.109 17.266 1 97.5 66 GLU B CA 1
ATOM 1839 C C . GLU B 1 66 ? 4.176 14.062 16.781 1 97.5 66 GLU B C 1
ATOM 1841 O O . GLU B 1 66 ? 3.904 14.141 15.57 1 97.5 66 GLU B O 1
ATOM 1846 N N . ALA B 1 67 ? 3.619 14.734 17.75 1 97.94 67 ALA B N 1
ATOM 1847 C CA . ALA B 1 67 ? 2.555 15.672 17.406 1 97.94 67 ALA B CA 1
ATOM 1848 C C . ALA B 1 67 ? 3.072 16.781 16.484 1 97.94 67 ALA B C 1
ATOM 1850 O O . ALA B 1 67 ? 2.416 17.141 15.5 1 97.94 67 ALA B O 1
ATOM 1851 N N . ILE B 1 68 ? 4.199 17.297 16.812 1 97.69 68 ILE B N 1
ATOM 1852 C CA . ILE B 1 68 ? 4.805 18.344 16 1 97.69 68 ILE B CA 1
ATOM 1853 C C . ILE B 1 68 ? 5.113 17.797 14.609 1 97.69 68 ILE B C 1
ATOM 1855 O O . ILE B 1 68 ? 4.773 18.406 13.602 1 97.69 68 ILE B O 1
ATOM 1859 N N . PHE B 1 69 ? 5.711 16.625 14.523 1 98.44 69 PHE B N 1
ATOM 1860 C CA . PHE B 1 69 ? 6.055 16.016 13.242 1 98.44 69 PHE B CA 1
ATOM 1861 C C . PHE B 1 69 ? 4.809 15.789 12.391 1 98.44 69 PHE B C 1
ATOM 1863 O O . PHE B 1 69 ? 4.785 16.156 11.219 1 98.44 69 PHE B O 1
ATOM 1870 N N . ALA B 1 70 ? 3.795 15.227 13.016 1 98.75 70 ALA B N 1
ATOM 1871 C CA . ALA B 1 70 ? 2.57 14.906 12.289 1 98.75 70 ALA B CA 1
ATOM 1872 C C . ALA B 1 70 ? 1.91 16.172 11.742 1 98.75 70 ALA B C 1
ATOM 1874 O O . ALA B 1 70 ? 1.376 16.156 10.633 1 98.75 70 ALA B O 1
ATOM 1875 N N . ARG B 1 71 ? 1.905 17.203 12.523 1 98.31 71 ARG B N 1
ATOM 1876 C CA . ARG B 1 71 ? 1.34 18.469 12.062 1 98.31 71 ARG B CA 1
ATOM 1877 C C . ARG B 1 71 ? 2.107 19 10.859 1 98.31 71 ARG B C 1
ATOM 1879 O O . ARG B 1 71 ? 1.505 19.484 9.898 1 98.31 71 ARG B O 1
ATOM 1886 N N . GLU B 1 72 ? 3.389 18.922 10.977 1 98.31 72 GLU B N 1
ATOM 1887 C CA . GLU B 1 72 ? 4.219 19.359 9.852 1 98.31 72 GLU B CA 1
ATOM 1888 C C . GLU B 1 72 ? 4.004 18.469 8.633 1 98.31 72 GLU B C 1
ATOM 1890 O O . GLU B 1 72 ? 4.008 18.938 7.5 1 98.31 72 GLU B O 1
ATOM 1895 N N . LEU B 1 73 ? 3.857 17.188 8.828 1 98.81 73 LEU B N 1
ATOM 1896 C CA . LEU B 1 73 ? 3.574 16.25 7.742 1 98.81 73 LEU B CA 1
ATOM 1897 C C . LEU B 1 73 ? 2.252 16.594 7.062 1 98.81 73 LEU B C 1
ATOM 1899 O O . LEU B 1 73 ? 2.154 16.547 5.836 1 98.81 73 LEU B O 1
ATOM 1903 N N . HIS B 1 74 ? 1.267 16.938 7.871 1 98.88 74 HIS B N 1
ATOM 1904 C CA . HIS B 1 74 ? -0.031 17.344 7.344 1 98.88 74 HIS B CA 1
ATOM 1905 C C . HIS B 1 74 ? 0.107 18.516 6.383 1 98.88 74 HIS B C 1
ATOM 1907 O O . HIS B 1 74 ? -0.422 18.484 5.27 1 98.88 74 HIS B O 1
ATOM 1913 N N . GLU B 1 75 ? 0.796 19.484 6.812 1 98.56 75 GLU B N 1
ATOM 1914 C CA . GLU B 1 75 ? 1.031 20.625 5.949 1 98.56 75 GLU B CA 1
ATOM 1915 C C . GLU B 1 75 ? 1.806 20.234 4.695 1 98.56 75 GLU B C 1
ATOM 1917 O O . GLU B 1 75 ? 1.476 20.672 3.59 1 98.56 75 GLU B O 1
ATOM 1922 N N . ARG B 1 76 ? 2.822 19.438 4.859 1 98.5 76 ARG B N 1
ATOM 1923 C CA . ARG B 1 76 ? 3.656 19.016 3.738 1 98.5 76 ARG B CA 1
ATOM 1924 C C . ARG B 1 76 ? 2.838 18.25 2.705 1 98.5 76 ARG B C 1
ATOM 1926 O O . ARG B 1 76 ? 3.029 18.422 1.5 1 98.5 76 ARG B O 1
ATOM 1933 N N . VAL B 1 77 ? 1.974 17.391 3.156 1 98.75 77 VAL B N 1
ATOM 1934 C CA . VAL B 1 77 ? 1.111 16.625 2.264 1 98.75 77 VAL B CA 1
ATOM 1935 C C . VAL B 1 77 ? 0.214 17.578 1.47 1 98.75 77 VAL B C 1
ATOM 1937 O O . VAL B 1 77 ? 0.046 17.406 0.259 1 98.75 77 VAL B O 1
ATOM 1940 N N . ARG B 1 78 ? -0.332 18.578 2.115 1 98.75 78 ARG B N 1
ATOM 1941 C CA . ARG B 1 78 ? -1.205 19.531 1.448 1 98.75 78 ARG B CA 1
ATOM 1942 C C . ARG B 1 78 ? -0.455 20.297 0.358 1 98.75 78 ARG B C 1
ATOM 1944 O O . ARG B 1 78 ? -1.036 20.656 -0.668 1 98.75 78 ARG B O 1
ATOM 1951 N N . ARG B 1 79 ? 0.765 20.516 0.597 1 98.06 79 ARG B N 1
ATOM 1952 C CA . ARG B 1 79 ? 1.572 21.234 -0.375 1 98.06 79 ARG B CA 1
ATOM 1953 C C . ARG B 1 79 ? 2.049 20.312 -1.493 1 98.06 79 ARG B C 1
ATOM 1955 O O . ARG B 1 79 ? 2.107 20.719 -2.656 1 98.06 79 ARG B O 1
ATOM 1962 N N . GLU B 1 80 ? 2.398 19.078 -1.191 1 98.19 80 GLU B N 1
ATOM 1963 C CA . GLU B 1 80 ? 2.957 18.109 -2.133 1 98.19 80 GLU B CA 1
ATOM 1964 C C . GLU B 1 80 ? 1.881 17.562 -3.062 1 98.19 80 GLU B C 1
ATOM 1966 O O . GLU B 1 80 ? 2.141 17.312 -4.242 1 98.19 80 GLU B O 1
ATOM 1971 N N . PHE B 1 81 ? 0.696 17.375 -2.502 1 98.69 81 PHE B N 1
ATOM 1972 C CA . PHE B 1 81 ? -0.413 16.766 -3.225 1 98.69 81 PHE B CA 1
ATOM 1973 C C . PHE B 1 81 ? -1.689 17.578 -3.045 1 98.69 81 PHE B C 1
ATOM 1975 O O . PHE B 1 81 ? -2.693 17.062 -2.551 1 98.69 81 PHE B O 1
ATOM 1982 N N . PRO B 1 82 ? -1.765 18.797 -3.537 1 98.5 82 PRO B N 1
ATOM 1983 C CA . PRO B 1 82 ? -2.916 19.672 -3.264 1 98.5 82 PRO B CA 1
ATOM 1984 C C . PRO B 1 82 ? -4.195 19.172 -3.936 1 98.5 82 PRO B C 1
ATOM 1986 O O . PRO B 1 82 ? -5.293 19.594 -3.57 1 98.5 82 PRO B O 1
ATOM 1989 N N . GLU B 1 83 ? -4.09 18.266 -4.883 1 98.31 83 GLU B N 1
ATOM 1990 C CA . GLU B 1 83 ? -5.25 17.781 -5.625 1 98.31 83 GLU B CA 1
ATOM 1991 C C . GLU B 1 83 ? -5.945 16.641 -4.875 1 98.31 83 GLU B C 1
ATOM 1993 O O . GLU B 1 83 ? -7.062 16.25 -5.223 1 98.31 83 GLU B O 1
ATOM 1998 N N . LEU B 1 84 ? -5.246 16.094 -3.918 1 98.69 84 LEU B N 1
ATOM 1999 C CA . LEU B 1 84 ? -5.906 15.055 -3.127 1 98.69 84 LEU B CA 1
ATOM 2000 C C . LEU B 1 84 ? -6.906 15.672 -2.154 1 98.69 84 LEU B C 1
ATOM 2002 O O . LEU B 1 84 ? -6.914 16.891 -1.948 1 98.69 84 LEU B O 1
ATOM 2006 N N . ARG B 1 85 ? -7.863 14.82 -1.715 1 98.75 85 ARG B N 1
ATOM 2007 C CA . ARG B 1 85 ? -8.766 15.281 -0.666 1 98.75 85 ARG B CA 1
ATOM 2008 C C . ARG B 1 85 ? -8.156 15.062 0.715 1 98.75 85 ARG B C 1
ATOM 2010 O O . ARG B 1 85 ? -7.965 13.922 1.136 1 98.75 85 ARG B O 1
ATOM 2017 N N . ILE B 1 86 ? -7.828 16.141 1.381 1 98.88 86 ILE B N 1
ATOM 2018 C CA . ILE B 1 86 ? -7.137 16.141 2.666 1 98.88 86 ILE B CA 1
ATOM 2019 C C . ILE B 1 86 ? -8.031 16.766 3.734 1 98.88 86 ILE B C 1
ATOM 2021 O O . ILE B 1 86 ? -8.586 17.844 3.529 1 98.88 86 ILE B O 1
ATOM 2025 N N . TYR B 1 87 ? -8.102 16.109 4.875 1 98.81 87 TYR B N 1
ATOM 2026 C CA . TYR B 1 87 ? -9.047 16.531 5.906 1 98.81 87 TYR B CA 1
ATOM 2027 C C . TYR B 1 87 ? -8.32 17.188 7.078 1 98.81 87 TYR B C 1
ATOM 2029 O O . TYR B 1 87 ? -7.094 17.312 7.066 1 98.81 87 TYR B O 1
ATOM 2037 N N . LYS B 1 88 ? -9.109 17.625 7.918 1 98 88 LYS B N 1
ATOM 2038 C CA . LYS B 1 88 ? -8.594 18.359 9.078 1 98 88 LYS B CA 1
ATOM 2039 C C . LYS B 1 88 ? -7.641 17.484 9.883 1 98 88 LYS B C 1
ATOM 2041 O O . LYS B 1 88 ? -7.77 16.25 9.898 1 98 88 LYS B O 1
ATOM 2046 N N . PHE B 1 89 ? -6.699 18.141 10.586 1 98.62 89 PHE B N 1
ATOM 2047 C CA . PHE B 1 89 ? -5.754 17.531 11.508 1 98.62 89 PHE B CA 1
ATOM 2048 C C . PHE B 1 89 ? -6.395 17.312 12.875 1 98.62 89 PHE B C 1
ATOM 2050 O O . PHE B 1 89 ? -6.609 18.266 13.625 1 98.62 89 PHE B O 1
ATOM 2057 N N . TRP B 1 90 ? -6.695 16 13.25 1 98.62 90 TRP B N 1
ATOM 2058 C CA . TRP B 1 90 ? -7.332 15.711 14.531 1 98.62 90 TRP B CA 1
ATOM 2059 C C . TRP B 1 90 ? -6.293 15.586 15.641 1 98.62 90 TRP B C 1
ATOM 2061 O O . TRP B 1 90 ? -5.23 14.992 15.445 1 98.62 90 TRP B O 1
ATOM 2071 N N . ASP B 1 91 ? -6.633 16.078 16.812 1 98.31 91 ASP B N 1
ATOM 2072 C CA . ASP B 1 91 ? -5.723 15.992 17.953 1 98.31 91 ASP B CA 1
ATOM 2073 C C . ASP B 1 91 ? -6.27 15.055 19.031 1 98.31 91 ASP B C 1
ATOM 2075 O O . ASP B 1 91 ? -5.902 15.172 20.203 1 98.31 91 ASP B O 1
ATOM 2079 N N . ARG B 1 92 ? -7.188 14.211 18.578 1 98.12 92 ARG B N 1
ATOM 2080 C CA . ARG B 1 92 ? -7.824 13.242 19.453 1 98.12 92 ARG B CA 1
ATOM 2081 C C . ARG B 1 92 ? -8.398 12.07 18.656 1 98.12 92 ARG B C 1
ATOM 2083 O O . ARG B 1 92 ? -8.586 12.18 17.453 1 98.12 92 ARG B O 1
ATOM 2090 N N . PRO B 1 93 ? -8.656 10.875 19.375 1 97.88 93 PRO B N 1
ATOM 2091 C CA . PRO B 1 93 ? -9.336 9.773 18.688 1 97.88 93 PRO B CA 1
ATOM 2092 C C . PRO B 1 93 ? -10.711 10.18 18.156 1 97.88 93 PRO B C 1
ATOM 2094 O O . PRO B 1 93 ? -11.438 10.93 18.812 1 97.88 93 PRO B O 1
ATOM 2097 N N . VAL B 1 94 ? -11.039 9.727 17 1 97.06 94 VAL B N 1
ATOM 2098 C CA . VAL B 1 94 ? -12.344 9.984 16.391 1 97.06 94 VAL B CA 1
ATOM 2099 C C . VAL B 1 94 ? -12.867 8.711 15.742 1 97.06 94 VAL B C 1
ATOM 2101 O O . VAL B 1 94 ? -12.156 8.047 14.984 1 97.06 94 VAL B O 1
ATOM 2104 N N . GLY B 1 95 ? -14.109 8.336 15.984 1 96.06 95 GLY B N 1
ATOM 2105 C CA . GLY B 1 95 ? -14.688 7.141 15.398 1 96.06 95 GLY B CA 1
ATOM 2106 C C . GLY B 1 95 ? -13.961 5.871 15.789 1 96.06 95 GLY B C 1
ATOM 2107 O O . GLY B 1 95 ? -13.734 5.613 16.969 1 96.06 95 GLY B O 1
ATOM 2108 N N . PRO B 1 96 ? -13.641 5.051 14.75 1 97.69 96 PRO B N 1
ATOM 2109 C CA . PRO B 1 96 ? -12.977 3.781 15.055 1 97.69 96 PRO B CA 1
ATOM 2110 C C . PRO B 1 96 ? -11.484 3.951 15.328 1 97.69 96 PRO B C 1
ATOM 2112 O O . PRO B 1 96 ? -10.797 2.975 15.625 1 97.69 96 PRO B O 1
ATOM 2115 N N . HIS B 1 97 ? -10.938 5.121 15.18 1 97.94 97 HIS B N 1
ATOM 2116 C CA . HIS B 1 97 ? -9.5 5.367 15.25 1 97.94 97 HIS B CA 1
ATOM 2117 C C . HIS B 1 97 ? -9.047 5.602 16.688 1 97.94 97 HIS B C 1
ATOM 2119 O O . HIS B 1 97 ? -9.562 6.492 17.359 1 97.94 97 HIS B O 1
ATOM 2125 N N . PRO B 1 98 ? -8.062 4.902 17.156 1 97.19 98 PRO B N 1
ATOM 2126 C CA . PRO B 1 98 ? -7.719 4.848 18.578 1 97.19 98 PRO B CA 1
ATOM 2127 C C . PRO B 1 98 ? -6.898 6.051 19.031 1 97.19 98 PRO B C 1
ATOM 2129 O O . PRO B 1 98 ? -6.715 6.262 20.234 1 97.19 98 PRO B O 1
ATOM 2132 N N . THR B 1 99 ? -6.324 6.766 18.141 1 98.06 99 THR B N 1
ATOM 2133 C CA . THR B 1 99 ? -5.492 7.926 18.438 1 98.06 99 THR B CA 1
ATOM 2134 C C . THR B 1 99 ? -5.719 9.031 17.406 1 98.06 99 THR B C 1
ATOM 2136 O O . THR B 1 99 ? -6.535 8.883 16.5 1 98.06 99 THR B O 1
ATOM 2139 N N . ALA B 1 100 ? -5.059 10.156 17.641 1 98.56 100 ALA B N 1
ATOM 2140 C CA . ALA B 1 100 ? -5.145 11.273 16.703 1 98.56 100 ALA B CA 1
ATOM 2141 C C . ALA B 1 100 ? -4.617 10.883 15.328 1 98.56 100 ALA B C 1
ATOM 2143 O O . ALA B 1 100 ? -3.721 10.047 15.219 1 98.56 100 ALA B O 1
ATOM 2144 N N . MET B 1 101 ? -5.234 11.453 14.359 1 98.81 101 MET B N 1
ATOM 2145 C CA . MET B 1 101 ? -4.867 11.133 12.984 1 98.81 101 MET B CA 1
ATOM 2146 C C . MET B 1 101 ? -5.371 12.211 12.023 1 98.81 101 MET B C 1
ATOM 2148 O O . MET B 1 101 ? -6.062 13.141 12.43 1 98.81 101 MET B O 1
ATOM 2152 N N . PHE B 1 102 ? -4.922 12.148 10.797 1 98.88 102 PHE B N 1
ATOM 2153 C CA . PHE B 1 102 ? -5.578 12.844 9.695 1 98.88 102 PHE B CA 1
ATOM 2154 C C . PHE B 1 102 ? -5.77 11.906 8.508 1 98.88 102 PHE B C 1
ATOM 2156 O O . PHE B 1 102 ? -5.141 10.852 8.43 1 98.88 102 PHE B O 1
ATOM 2163 N N . GLU B 1 103 ? -6.672 12.336 7.641 1 98.94 103 GLU B N 1
ATOM 2164 C CA . GLU B 1 103 ? -7.098 11.461 6.551 1 98.94 103 GLU B CA 1
ATOM 2165 C C . GLU B 1 103 ? -6.828 12.102 5.191 1 98.94 103 GLU B C 1
ATOM 2167 O O . GLU B 1 103 ? -7.039 13.305 5.016 1 98.94 103 GLU B O 1
ATOM 2172 N N . VAL B 1 104 ? -6.34 11.32 4.301 1 98.94 104 VAL B N 1
ATOM 2173 C CA . VAL B 1 104 ? -6.145 11.68 2.9 1 98.94 104 VAL B CA 1
ATOM 2174 C C . VAL B 1 104 ? -6.824 10.648 2.002 1 98.94 104 VAL B C 1
ATOM 2176 O O . VAL B 1 104 ? -6.691 9.445 2.219 1 98.94 104 VAL B O 1
ATOM 2179 N N . ASN B 1 105 ? -7.57 11.117 1.018 1 98.88 105 ASN B N 1
ATOM 2180 C CA . ASN B 1 105 ? -8.25 10.234 0.078 1 98.88 105 ASN B CA 1
ATOM 2181 C C . ASN B 1 105 ? -7.609 10.289 -1.307 1 98.88 105 ASN B C 1
ATOM 2183 O O . ASN B 1 105 ? -7.191 11.352 -1.761 1 98.88 105 ASN B O 1
ATOM 2187 N N . THR B 1 106 ? -7.535 9.172 -1.908 1 98.88 106 THR B N 1
ATOM 2188 C CA . THR B 1 106 ? -7.09 9.109 -3.295 1 98.88 106 THR B CA 1
ATOM 2189 C C . THR B 1 106 ? -8.219 8.633 -4.203 1 98.88 106 THR B C 1
ATOM 2191 O O . THR B 1 106 ? -9.086 7.871 -3.777 1 98.88 106 THR B O 1
ATOM 2194 N N . PHE B 1 107 ? -8.125 9.047 -5.535 1 98.62 107 PHE B N 1
ATOM 2195 C CA . PHE B 1 107 ? -9.25 8.867 -6.449 1 98.62 107 PHE B CA 1
ATOM 2196 C C . PHE B 1 107 ? -8.844 8.023 -7.648 1 98.62 107 PHE B C 1
ATOM 2198 O O . PHE B 1 107 ? -9.703 7.543 -8.391 1 98.62 107 PHE B O 1
ATOM 2205 N N . THR B 1 108 ? -7.57 7.828 -7.883 1 98.69 108 THR B N 1
ATOM 2206 C CA . THR B 1 108 ? -7.078 7.008 -8.984 1 98.69 108 THR B CA 1
ATOM 2207 C C . THR B 1 108 ? -5.949 6.094 -8.516 1 98.69 108 THR B C 1
ATOM 2209 O O . THR B 1 108 ? -5.266 6.395 -7.531 1 98.69 108 THR B O 1
ATOM 2212 N N . PRO B 1 109 ? -5.723 5.016 -9.297 1 98.81 109 PRO B N 1
ATOM 2213 C CA . PRO B 1 109 ? -4.578 4.16 -8.977 1 98.81 109 PRO B CA 1
ATOM 2214 C C . PRO B 1 109 ? -3.25 4.914 -9.016 1 98.81 109 PRO B C 1
ATOM 2216 O O . PRO B 1 109 ? -2.363 4.652 -8.195 1 98.81 109 PRO B O 1
ATOM 2219 N N . HIS B 1 110 ? -3.145 5.852 -9.938 1 98.88 110 HIS B N 1
ATOM 2220 C CA . HIS B 1 110 ? -1.907 6.613 -10.047 1 98.88 110 HIS B CA 1
ATOM 2221 C C . HIS B 1 110 ? -1.686 7.488 -8.82 1 98.88 110 HIS B C 1
ATOM 2223 O O . HIS B 1 110 ? -0.588 7.508 -8.258 1 98.88 110 HIS B O 1
ATOM 2229 N N . GLN B 1 111 ? -2.717 8.164 -8.383 1 98.88 111 GLN B N 1
ATOM 2230 C CA . GLN B 1 111 ? -2.646 8.938 -7.148 1 98.88 111 GLN B CA 1
ATOM 2231 C C . GLN B 1 111 ? -2.256 8.047 -5.973 1 98.88 111 GLN B C 1
ATOM 2233 O O . GLN B 1 111 ? -1.43 8.438 -5.141 1 98.88 111 GLN B O 1
ATOM 2238 N N . THR B 1 112 ? -2.842 6.879 -5.965 1 98.94 112 THR B N 1
ATOM 2239 C CA . THR B 1 112 ? -2.621 5.941 -4.871 1 98.94 112 THR B CA 1
ATOM 2240 C C . THR B 1 112 ? -1.16 5.504 -4.82 1 98.94 112 THR B C 1
ATOM 2242 O O . THR B 1 112 ? -0.543 5.508 -3.752 1 98.94 112 THR B O 1
ATOM 2245 N N . GLY B 1 113 ? -0.616 5.199 -5.965 1 98.94 113 GLY B N 1
ATOM 2246 C CA . GLY B 1 113 ? 0.779 4.793 -6.016 1 98.94 113 GLY B CA 1
ATOM 2247 C C . GLY B 1 113 ? 1.74 5.914 -5.672 1 98.94 113 GLY B C 1
ATOM 2248 O O . GLY B 1 113 ? 2.736 5.695 -4.977 1 98.94 113 GLY B O 1
ATOM 2249 N N . ALA B 1 114 ? 1.461 7.098 -6.145 1 98.94 114 ALA B N 1
ATOM 2250 C CA . ALA B 1 114 ? 2.316 8.25 -5.879 1 98.94 114 ALA B CA 1
ATOM 2251 C C . ALA B 1 114 ? 2.338 8.586 -4.391 1 98.94 114 ALA B C 1
ATOM 2253 O O . ALA B 1 114 ? 3.408 8.742 -3.797 1 98.94 114 ALA B O 1
ATOM 2254 N N . PHE B 1 115 ? 1.186 8.68 -3.807 1 98.94 115 PHE B N 1
ATOM 2255 C CA . PHE B 1 115 ? 1.09 9.055 -2.4 1 98.94 115 PHE B CA 1
ATOM 2256 C C . PHE B 1 115 ? 1.626 7.941 -1.507 1 98.94 115 PHE B C 1
ATOM 2258 O O . PHE B 1 115 ? 2.316 8.211 -0.521 1 98.94 115 PHE B O 1
ATOM 2265 N N . PHE B 1 116 ? 1.315 6.684 -1.849 1 98.94 116 PHE B N 1
ATOM 2266 C CA . PHE B 1 116 ? 1.824 5.52 -1.131 1 98.94 116 PHE B CA 1
ATOM 2267 C C . PHE B 1 116 ? 3.348 5.527 -1.096 1 98.94 116 PHE B C 1
ATOM 2269 O O . PHE B 1 116 ? 3.949 5.371 -0.032 1 98.94 116 PHE B O 1
ATOM 2276 N N . SER B 1 117 ? 3.936 5.73 -2.227 1 98.94 117 SER B N 1
ATOM 2277 C CA . SER B 1 117 ? 5.391 5.723 -2.336 1 98.94 117 SER B CA 1
ATOM 2278 C C . SER B 1 117 ? 6.012 6.879 -1.558 1 98.94 117 SER B C 1
ATOM 2280 O O . SER B 1 117 ? 7.008 6.695 -0.856 1 98.94 117 SER B O 1
ATOM 2282 N N . TRP B 1 118 ? 5.43 8.023 -1.667 1 98.94 118 TRP B N 1
ATOM 2283 C CA . TRP B 1 118 ? 5.938 9.203 -0.985 1 98.94 118 TRP B CA 1
ATOM 2284 C C . TRP B 1 118 ? 5.84 9.047 0.529 1 98.94 118 TRP B C 1
ATOM 2286 O O . TRP B 1 118 ? 6.801 9.32 1.252 1 98.94 118 TRP B O 1
ATOM 2296 N N . LEU B 1 119 ? 4.699 8.57 1.022 1 98.88 119 LEU B N 1
ATOM 2297 C CA . LEU B 1 119 ? 4.469 8.406 2.453 1 98.88 119 LEU B CA 1
ATOM 2298 C C . LEU B 1 119 ? 5.414 7.359 3.035 1 98.88 119 LEU B C 1
ATOM 2300 O O . LEU B 1 119 ? 5.848 7.477 4.184 1 98.88 119 LEU B O 1
ATOM 2304 N N . THR B 1 120 ? 5.715 6.355 2.268 1 98.75 120 THR B N 1
ATOM 2305 C CA . THR B 1 120 ? 6.578 5.27 2.713 1 98.75 120 THR B CA 1
ATOM 2306 C C . THR B 1 120 ? 7.887 5.816 3.277 1 98.75 120 THR B C 1
ATOM 2308 O O . THR B 1 120 ? 8.398 5.309 4.273 1 98.75 120 THR B O 1
ATOM 2311 N N . VAL B 1 121 ? 8.391 6.938 2.717 1 98.19 121 VAL B N 1
ATOM 2312 C CA . VAL B 1 121 ? 9.727 7.371 3.109 1 98.19 121 VAL B CA 1
ATOM 2313 C C . VAL B 1 121 ? 9.648 8.727 3.812 1 98.19 121 VAL B C 1
ATOM 2315 O O . VAL B 1 121 ? 10.656 9.258 4.27 1 98.19 121 VAL B O 1
ATOM 2318 N N . ASN B 1 122 ? 8.398 9.227 3.992 1 98.38 122 ASN B N 1
ATOM 2319 C CA . ASN B 1 122 ? 8.305 10.555 4.574 1 98.38 122 ASN B CA 1
ATOM 2320 C C . ASN B 1 122 ? 7.43 10.562 5.824 1 98.38 122 ASN B C 1
ATOM 2322 O O . ASN B 1 122 ? 7.281 11.602 6.477 1 98.38 122 ASN B O 1
ATOM 2326 N N . ARG B 1 123 ? 6.926 9.43 6.277 1 98.5 123 ARG B N 1
ATOM 2327 C CA . ARG B 1 123 ? 5.879 9.398 7.293 1 98.5 123 ARG B CA 1
ATOM 2328 C C . ARG B 1 123 ? 6.473 9.453 8.695 1 98.5 123 ARG B C 1
ATOM 2330 O O . ARG B 1 123 ? 5.738 9.539 9.68 1 98.5 123 ARG B O 1
ATOM 2337 N N . GLY B 1 124 ? 7.836 9.383 8.836 1 97.31 124 GLY B N 1
ATOM 2338 C CA . GLY B 1 124 ? 8.445 9.453 10.156 1 97.31 124 GLY B CA 1
ATOM 2339 C C . GLY B 1 124 ? 7.895 8.43 11.125 1 97.31 124 GLY B C 1
ATOM 2340 O O . GLY B 1 124 ? 7.844 7.234 10.812 1 97.31 124 GLY B O 1
ATOM 2341 N N . PRO B 1 125 ? 7.441 8.883 12.227 1 97.12 125 PRO B N 1
ATOM 2342 C CA . PRO B 1 125 ? 6.969 7.938 13.242 1 97.12 125 PRO B CA 1
ATOM 2343 C C . PRO B 1 125 ? 5.531 7.484 13.008 1 97.12 125 PRO B C 1
ATOM 2345 O O . PRO B 1 125 ? 5.027 6.617 13.727 1 97.12 125 PRO B O 1
ATOM 2348 N N . CYS B 1 126 ? 4.879 8.016 12.07 1 98.56 126 CYS B N 1
ATOM 2349 C CA . CYS B 1 126 ? 3.445 7.809 11.922 1 98.56 126 CYS B CA 1
ATOM 2350 C C . CYS B 1 126 ? 3.152 6.43 11.336 1 98.56 126 CYS B C 1
ATOM 2352 O O . CYS B 1 126 ? 3.869 5.961 10.453 1 98.56 126 CYS B O 1
ATOM 2354 N N . SER B 1 127 ? 2.133 5.766 11.852 1 98.25 127 SER B N 1
ATOM 2355 C CA . SER B 1 127 ? 1.536 4.594 11.227 1 98.25 127 SER B CA 1
ATOM 2356 C C . SER B 1 127 ? 0.379 4.98 10.312 1 98.25 127 SER B C 1
ATOM 2358 O O . SER B 1 127 ? -0.261 6.016 10.516 1 98.25 127 SER B O 1
ATOM 2360 N N . VAL B 1 128 ? 0.166 4.172 9.328 1 98.88 128 VAL B N 1
ATOM 2361 C CA . VAL B 1 128 ? -0.874 4.543 8.375 1 98.88 128 VAL B CA 1
ATOM 2362 C C . VAL B 1 128 ? -1.801 3.354 8.133 1 98.88 128 VAL B C 1
ATOM 2364 O O . VAL B 1 128 ? -1.345 2.266 7.773 1 98.88 128 VAL B O 1
ATOM 2367 N N . LEU B 1 129 ? -3.092 3.541 8.383 1 98.88 129 LEU B N 1
ATOM 2368 C CA . LEU B 1 129 ? -4.117 2.613 7.922 1 98.88 129 LEU B CA 1
ATOM 2369 C C . LEU B 1 129 ? -4.602 2.988 6.523 1 98.88 129 LEU B C 1
ATOM 2371 O O . LEU B 1 129 ? -5.07 4.109 6.305 1 98.88 129 LEU B O 1
ATOM 2375 N N . ILE B 1 130 ? -4.441 2.094 5.613 1 98.94 130 ILE B N 1
ATOM 2376 C CA . ILE B 1 130 ? -4.93 2.277 4.254 1 98.94 130 ILE B CA 1
ATOM 2377 C C . ILE B 1 130 ? -6.051 1.282 3.967 1 98.94 130 ILE B C 1
ATOM 2379 O O . ILE B 1 130 ? -5.871 0.072 4.125 1 98.94 130 ILE B O 1
ATOM 2383 N N . HIS B 1 131 ? -7.191 1.77 3.57 1 98.81 131 HIS B N 1
ATOM 2384 C CA . HIS B 1 131 ? -8.25 0.83 3.211 1 98.81 131 HIS B CA 1
ATOM 2385 C C . HIS B 1 131 ? -9.031 1.319 1.999 1 98.81 131 HIS B C 1
ATOM 2387 O O . HIS B 1 131 ? -9.195 2.525 1.804 1 98.81 131 HIS B O 1
ATOM 2393 N N . PRO B 1 132 ? -9.492 0.342 1.162 1 98.88 132 PRO B N 1
ATOM 2394 C CA . PRO B 1 132 ? -10.383 0.722 0.064 1 98.88 132 PRO B CA 1
ATOM 2395 C C . PRO B 1 132 ? -11.781 1.094 0.544 1 98.88 132 PRO B C 1
ATOM 2397 O O . PRO B 1 132 ? -12.078 0.982 1.736 1 98.88 132 PRO B O 1
ATOM 2400 N N . ASN B 1 133 ? -12.516 1.658 -0.343 1 98.31 133 ASN B N 1
ATOM 2401 C CA . ASN B 1 133 ? -13.938 1.851 -0.099 1 98.31 133 ASN B CA 1
ATOM 2402 C C . ASN B 1 133 ? -14.789 0.925 -0.967 1 98.31 133 ASN B C 1
ATOM 2404 O O . ASN B 1 133 ? -14.828 1.076 -2.189 1 98.31 133 ASN B O 1
ATOM 2408 N N . THR B 1 134 ? -15.258 0.091 -0.241 1 96.88 134 THR B N 1
ATOM 2409 C CA . THR B 1 134 ? -16.266 -0.774 -0.854 1 96.88 134 THR B CA 1
ATOM 2410 C C . THR B 1 134 ? -17.625 -0.552 -0.218 1 96.88 134 THR B C 1
ATOM 2412 O O . THR B 1 134 ? -17.844 0.449 0.467 1 96.88 134 THR B O 1
ATOM 2415 N N . ASN B 1 135 ? -18.703 -1.243 -0.323 1 92.88 135 ASN B N 1
ATOM 2416 C CA . ASN B 1 135 ? -20.016 -1.116 0.329 1 92.88 135 ASN B CA 1
ATOM 2417 C C . ASN B 1 135 ? -20.047 -1.887 1.646 1 92.88 135 ASN B C 1
ATOM 2419 O O . ASN B 1 135 ? -21.125 -2.244 2.125 1 92.88 135 ASN B O 1
ATOM 2423 N N . ASP B 1 136 ? -18.875 -2.121 2.287 1 96.25 136 ASP B N 1
ATOM 2424 C CA . ASP B 1 136 ? -18.734 -2.834 3.553 1 96.25 136 ASP B CA 1
ATOM 2425 C C . ASP B 1 136 ? -17.609 -2.234 4.402 1 96.25 136 ASP B C 1
ATOM 2427 O O . ASP B 1 136 ? -16.484 -2.734 4.402 1 96.25 136 ASP B O 1
ATOM 2431 N N . ALA B 1 137 ? -17.922 -1.268 5.227 1 96.75 137 ALA B N 1
ATOM 2432 C CA . ALA B 1 137 ? -16.953 -0.511 6 1 96.75 137 ALA B CA 1
ATOM 2433 C C . ALA B 1 137 ? -16.188 -1.421 6.961 1 96.75 137 ALA B C 1
ATOM 2435 O O . ALA B 1 137 ? -14.992 -1.222 7.199 1 96.75 137 ALA B O 1
ATOM 2436 N N . TYR B 1 138 ? -16.906 -2.4 7.555 1 97.69 138 TYR B N 1
ATOM 2437 C CA . TYR B 1 138 ? -16.25 -3.328 8.469 1 97.69 138 TYR B CA 1
ATOM 2438 C C . TYR B 1 138 ? -15.18 -4.145 7.742 1 97.69 138 TYR B C 1
ATOM 2440 O O . TYR B 1 138 ? -14.039 -4.227 8.195 1 97.69 138 TYR B O 1
ATOM 2448 N N . LYS B 1 139 ? -15.492 -4.723 6.641 1 97.25 139 LYS B N 1
ATOM 2449 C CA . LYS B 1 139 ? -14.562 -5.523 5.848 1 97.25 139 LYS B CA 1
ATOM 2450 C C . LYS B 1 139 ? -13.406 -4.672 5.332 1 97.25 139 LYS B C 1
ATOM 2452 O O . LYS B 1 139 ? -12.258 -5.117 5.316 1 97.25 139 LYS B O 1
ATOM 2457 N N . ASP B 1 140 ? -13.695 -3.416 4.906 1 98.06 140 ASP B N 1
ATOM 2458 C CA . ASP B 1 140 ? -12.688 -2.488 4.402 1 98.06 140 ASP B CA 1
ATOM 2459 C C . ASP B 1 140 ? -11.586 -2.26 5.438 1 98.06 140 ASP B C 1
ATOM 2461 O O . ASP B 1 140 ? -10.406 -2.131 5.082 1 98.06 140 ASP B O 1
ATOM 2465 N N . HIS B 1 141 ? -11.953 -2.332 6.75 1 98.12 141 HIS B N 1
ATOM 2466 C CA . HIS B 1 141 ? -11.047 -1.939 7.82 1 98.12 141 HIS B CA 1
ATOM 2467 C C . HIS B 1 141 ? -10.422 -3.16 8.492 1 98.12 141 HIS B C 1
ATOM 2469 O O . HIS B 1 141 ? -9.477 -3.031 9.273 1 98.12 141 HIS B O 1
ATOM 2475 N N . THR B 1 142 ? -10.906 -4.352 8.148 1 97.19 142 THR B N 1
ATOM 2476 C CA . THR B 1 142 ? -10.453 -5.496 8.922 1 97.19 142 THR B CA 1
ATOM 2477 C C . THR B 1 142 ? -9.828 -6.551 8.008 1 97.19 142 THR B C 1
ATOM 2479 O O . THR B 1 142 ? -8.961 -7.316 8.438 1 97.19 142 THR B O 1
ATOM 2482 N N . GLU B 1 143 ? -10.305 -6.613 6.785 1 96.94 143 GLU B N 1
ATOM 2483 C CA . GLU B 1 143 ? -9.836 -7.66 5.887 1 96.94 143 GLU B CA 1
ATOM 2484 C C . GLU B 1 143 ? -9.078 -7.07 4.703 1 96.94 143 GLU B C 1
ATOM 2486 O O . GLU B 1 143 ? -8.023 -7.586 4.316 1 96.94 143 GLU B O 1
ATOM 2491 N N . LEU B 1 144 ? -9.562 -5.93 4.152 1 98.38 144 LEU B N 1
ATOM 2492 C CA . LEU B 1 144 ? -9.008 -5.41 2.906 1 98.38 144 LEU B CA 1
ATOM 2493 C C . LEU B 1 144 ? -7.949 -4.348 3.18 1 98.38 144 LEU B C 1
ATOM 2495 O O . LEU B 1 144 ? -7.301 -3.857 2.252 1 98.38 144 LEU B O 1
ATOM 2499 N N . MET B 1 145 ? -7.664 -4.074 4.426 1 98.5 145 MET B N 1
ATOM 2500 C CA . MET B 1 145 ? -6.805 -2.957 4.809 1 98.5 145 MET B CA 1
ATOM 2501 C C . MET B 1 145 ? -5.332 -3.32 4.648 1 98.5 145 MET B C 1
ATOM 2503 O O . MET B 1 145 ? -4.988 -4.496 4.531 1 98.5 145 MET B O 1
ATOM 2507 N N . SER B 1 146 ? -4.551 -2.33 4.566 1 98.81 146 SER B N 1
ATOM 2508 C CA . SER B 1 146 ? -3.098 -2.375 4.711 1 98.81 146 SER B CA 1
ATOM 2509 C C . SER B 1 146 ? -2.623 -1.445 5.82 1 98.81 146 SER B C 1
ATOM 2511 O O . SER B 1 146 ? -3.188 -0.368 6.02 1 98.81 146 SER B O 1
ATOM 2513 N N . TRP B 1 147 ? -1.628 -1.892 6.473 1 98.81 147 TRP B N 1
ATOM 2514 C CA . TRP B 1 147 ? -0.943 -1.031 7.434 1 98.81 147 TRP B CA 1
ATOM 2515 C C . TRP B 1 147 ? 0.46 -0.684 6.945 1 98.81 147 TRP B C 1
ATOM 2517 O O . TRP B 1 147 ? 1.243 -1.572 6.602 1 98.81 147 TRP B O 1
ATOM 2527 N N . MET B 1 148 ? 0.769 0.556 6.867 1 98.75 148 MET B N 1
ATOM 2528 C CA . MET B 1 148 ? 2.127 1.053 6.672 1 98.75 148 MET B CA 1
ATOM 2529 C C . MET B 1 148 ? 2.781 1.387 8.008 1 98.75 148 MET B C 1
ATOM 2531 O O . MET B 1 148 ? 2.338 2.297 8.711 1 98.75 148 MET B O 1
ATOM 2535 N N . GLY B 1 149 ? 3.824 0.643 8.32 1 97.19 149 GLY B N 1
ATOM 2536 C CA . GLY B 1 149 ? 4.371 0.714 9.672 1 97.19 149 GLY B CA 1
ATOM 2537 C C . GLY B 1 149 ? 3.643 -0.173 10.656 1 97.19 149 GLY B C 1
ATOM 2538 O O . GLY B 1 149 ? 3.143 -1.239 10.297 1 97.19 149 GLY B O 1
ATOM 2539 N N . ARG B 1 150 ? 3.688 0.149 11.938 1 94.19 150 ARG B N 1
ATOM 2540 C CA . ARG B 1 150 ? 3.125 -0.662 13.016 1 94.19 150 ARG B CA 1
ATOM 2541 C C . ARG B 1 150 ? 1.605 -0.542 13.055 1 94.19 150 ARG B C 1
ATOM 2543 O O . ARG B 1 150 ? 1.067 0.562 13.164 1 94.19 150 ARG B O 1
ATOM 2550 N N . PRO B 1 151 ? 0.924 -1.69 13.023 1 97.06 151 PRO B N 1
ATOM 2551 C CA . PRO B 1 151 ? -0.536 -1.626 13.117 1 97.06 151 PRO B CA 1
ATOM 2552 C C . PRO B 1 151 ? -1.021 -1.175 14.492 1 97.06 151 PRO B C 1
ATOM 2554 O O . PRO B 1 151 ? -0.384 -1.475 15.5 1 97.06 151 PRO B O 1
ATOM 2557 N N . TRP B 1 152 ? -2.113 -0.453 14.461 1 96.88 152 TRP B N 1
ATOM 2558 C CA . TRP B 1 152 ? -2.842 -0.078 15.664 1 96.88 152 TRP B CA 1
ATOM 2559 C C . TRP B 1 152 ? -4.152 -0.852 15.773 1 96.88 152 TRP B C 1
ATOM 2561 O O . TRP B 1 152 ? -4.746 -1.225 14.758 1 96.88 152 TRP B O 1
ATOM 2571 N N . PRO B 1 153 ? -4.617 -1.097 17.078 1 96.5 153 PRO B N 1
ATOM 2572 C CA . PRO B 1 153 ? -5.969 -1.646 17.203 1 96.5 153 PRO B CA 1
ATOM 2573 C C . PRO B 1 153 ? -7.047 -0.662 16.75 1 96.5 153 PRO B C 1
ATOM 2575 O O . PRO B 1 153 ? -6.871 0.552 16.875 1 96.5 153 PRO B O 1
ATOM 2578 N N . LEU B 1 154 ? -8.117 -1.232 16.188 1 97.31 154 LEU B N 1
ATOM 2579 C CA . LEU B 1 154 ? -9.258 -0.419 15.789 1 97.31 154 LEU B CA 1
ATOM 2580 C C . LEU B 1 154 ? -10.5 -0.801 16.594 1 97.31 154 LEU B C 1
ATOM 2582 O O . LEU B 1 154 ? -10.68 -1.968 16.938 1 97.31 154 LEU B O 1
ATOM 2586 N N . ASN B 1 155 ? -11.281 0.208 16.922 1 96.06 155 ASN B N 1
ATOM 2587 C CA . ASN B 1 155 ? -12.648 -0.09 17.359 1 96.06 155 ASN B CA 1
ATOM 2588 C C . ASN B 1 155 ? -13.555 -0.414 16.172 1 96.06 155 ASN B C 1
ATOM 2590 O O . ASN B 1 155 ? -14.492 0.334 15.883 1 96.06 155 ASN B O 1
ATOM 2594 N N . ALA B 1 156 ? -13.383 -1.506 15.602 1 93.56 156 ALA B N 1
ATOM 2595 C CA . ALA B 1 156 ? -14.023 -1.846 14.336 1 93.56 156 ALA B CA 1
ATOM 2596 C C . ALA B 1 156 ? -15.484 -2.223 14.539 1 93.56 156 ALA B C 1
ATOM 2598 O O . ALA B 1 156 ? -16.266 -2.203 13.586 1 93.56 156 ALA B O 1
ATOM 2599 N N . GLU B 1 157 ? -15.852 -2.551 15.727 1 93.25 157 GLU B N 1
ATOM 2600 C CA . GLU B 1 157 ? -17.219 -2.977 16.016 1 93.25 157 GLU B CA 1
ATOM 2601 C C . GLU B 1 157 ? -18.219 -1.88 15.656 1 93.25 157 GLU B C 1
ATOM 2603 O O . GLU B 1 157 ? -19.344 -2.17 15.25 1 93.25 157 GLU B O 1
ATOM 2608 N N . MET B 1 158 ? -17.75 -0.723 15.727 1 93.5 158 MET B N 1
ATOM 2609 C CA . MET B 1 158 ? -18.672 0.388 15.453 1 93.5 158 MET B CA 1
ATOM 2610 C C . MET B 1 158 ? -18.969 0.49 13.969 1 93.5 158 MET B C 1
ATOM 2612 O O . MET B 1 158 ? -19.906 1.201 13.57 1 93.5 158 MET B O 1
ATOM 2616 N N . LEU B 1 159 ? -18.203 -0.166 13.141 1 94 159 LEU B N 1
ATOM 2617 C CA . LEU B 1 159 ? -18.359 -0.091 11.688 1 94 159 LEU B CA 1
ATOM 2618 C C . LEU B 1 159 ? -19.375 -1.118 11.203 1 94 159 LEU B C 1
ATOM 2620 O O . LEU B 1 159 ? -19.75 -1.115 10.023 1 94 159 LEU B O 1
ATOM 2624 N N . LYS B 1 160 ? -19.812 -1.956 12.242 1 89.31 160 LYS B N 1
ATOM 2625 C CA . LYS B 1 160 ? -20.797 -2.963 11.875 1 89.31 160 LYS B CA 1
ATOM 2626 C C . LYS B 1 160 ? -22.172 -2.342 11.719 1 89.31 160 LYS B C 1
ATOM 2628 O O . LYS B 1 160 ? -22.578 -1.505 12.523 1 89.31 160 LYS B O 1
ATOM 2633 N N . GLY B 1 161 ? -23 -2.875 10.828 1 75.06 161 GLY B N 1
ATOM 2634 C CA . GLY B 1 161 ? -24.406 -2.529 10.789 1 75.06 161 GLY B CA 1
ATOM 2635 C C . GLY B 1 161 ? -24.703 -1.309 9.938 1 75.06 161 GLY B C 1
ATOM 2636 O O . GLY B 1 161 ? -25.859 -0.877 9.836 1 75.06 161 GLY B O 1
ATOM 2637 N N . HIS B 1 162 ? -23.703 -0.465 9.461 1 54.56 162 HIS B N 1
ATOM 2638 C CA . HIS B 1 162 ? -24.156 0.716 8.734 1 54.56 162 HIS B CA 1
ATOM 2639 C C . HIS B 1 162 ? -24.188 0.462 7.23 1 54.56 162 HIS B C 1
ATOM 2641 O O . HIS B 1 162 ? -23.391 -0.324 6.715 1 54.56 162 HIS B O 1
#

InterPro domains:
  IPR014980 Dopa 4,5-dioxygenase [PF08883] (53-157)
  IPR014980 Dopa 4,5-dioxygenase [PTHR36423] (6-160)
  IPR023389 DOPA-like superfamily [G3DSA:3.30.70.1240] (46-162)
  IPR023389 DOPA-like superfamily [SSF143410] (46-159)

Secondary structure (DSSP, 8-state):
--SS--TTTT-TTPPPPP--B-TTSSBBP----PPPGGGTSPPTT--TTT-SEEEEEEE-TTSHHHHHHHHHHHHHHHHH-TTSEEB---SS-BTTBSSEEEEEEE-SHHHHHHHHHHHHHH-TT-EEEEEE--S-HHHHHHTS-EEESS-----GGGGTT-/--SS--TTTT-TTPPPPP--B-TTSSBBP----PPPGGGTSPPTT--TTT-SEEEEEEE-TTSHHHHHHHHHHHHHHHHH-TTSEEB---SS--TT-SSEEEEEEE-SHHHHHHHHHHHHHH-TT-EEEEEE--S-HHHHHHTS-EEESS-----GGGGTT-

Organism: Laccaria bicolor (strain S238N-H82 / ATCC MYA-4686) (NCBI:txid486041)

Nearest PDB structures (foldseek):
  2peb-assembly1_B  TM=8.604E-01  e=3.741E-10  Nostoc punctiforme PCC 73102
  2p8i-assembly1_B  TM=8.762E-01  e=7.665E-09  Paraburkholderia xenovorans LB400
  1iuj-assembly1_B  TM=4.627E-01  e=2.159E-01  Thermus thermophilus
  2pgc-assembly1_C  TM=5.212E-01  e=3.080E+00  uncultured marine organism
  8ecx-assembly1_B  TM=5.170E-01  e=3.692E+00  Pseudomonas aeruginosa

Foldseek 3Di:
DDPDDDPCVVCVPPDDFDQDADPVRPHGDGDDDDDDCQQWAPDPPFDLVPFWKKKKKFFALVDVVRVVLQVVVLVVCCVVPVPWDWDDFFSADDAFRHGTTIMITHRGPVRVVVVVVVCLPRSPPIKIKMFTDGVQQLCRRPPRIDIRPDDDGTPSVRSPPD/DDPDDDPCVVCPPPDDFDQDADPVRPHGDGDDDDDDCQQWAPDPPFDLPPFWKKKKKFFALVDPVRVVLQVVVLVVCCVVPVPWDWDDFFSADDAFRHGTTIMITHRGPVRVVVVVVVCLPRSPPIKIKMFTDGVQQLCRRPPRIDIRPDDDGTNSVRSPPD

Sequence (324 aa):
MSPWKSPLEGYQNAEPLPTTVNSDGKSLYNPPGTKSPSYDEFPKPIDSSNNGFDFHIYYMQTVPSEAIFARELHERVRREFPELRIYKFWDRPVGPHPTAMFEVNTFTPHQTGAFFSWLTVNRGPCSVLIHPNTNDAYKDHTELMSWMGRPWPLNAEMLKGHMSPWKSPLEGYQNAEPLPTTVNSDGKSLYNPPGTKSPSYDEFPKPIDSSNNGFDFHIYYMQTVPSEAIFARELHERVRREFPELRIYKFWDRPVGPHPTAMFEVNTFTPHQTGAFFSWLTVNRGPCSVLIHPNTNDAYKDHTELMSWMGRPWPLNAEMLKGH

Radius of gyration: 19.83 Å; Cα contacts (8 Å, |Δi|>4): 624; chains: 2; bounding box: 50×58×48 Å

pLDDT: mean 96.65, std 4.89, range [54.56, 99.0]

Solvent-accessible surface area (backbone atoms only — not comparable to full-atom values): 17608 Å² total; per-residue (Å²): 130,66,94,59,82,64,59,44,73,94,46,79,83,55,76,82,78,67,84,52,57,37,94,85,70,57,33,46,48,46,72,86,66,72,80,48,66,31,55,72,37,70,46,75,70,44,44,57,89,84,36,30,34,43,36,38,42,31,42,54,62,87,40,62,62,45,40,53,46,50,54,35,38,51,54,35,46,44,60,48,44,28,85,45,52,35,41,62,82,43,82,46,56,56,88,44,40,75,43,12,31,32,42,38,38,29,73,38,17,38,52,40,10,15,51,50,52,42,43,50,70,62,43,76,89,38,24,28,47,34,24,51,28,48,97,41,63,38,49,19,69,70,55,41,19,28,26,36,40,69,77,73,75,62,50,52,72,75,40,54,92,113,129,67,94,59,82,65,59,42,72,92,46,82,84,54,76,82,75,68,83,52,57,38,94,85,69,56,33,46,47,45,72,86,66,70,80,47,67,31,55,72,36,68,45,73,72,43,44,56,88,84,34,31,34,42,37,37,42,32,40,54,60,88,40,63,62,46,40,53,46,51,54,36,38,52,53,36,46,43,60,46,44,28,87,46,51,35,41,61,83,43,84,45,55,56,88,44,41,75,43,12,32,32,43,38,38,28,73,37,17,38,52,40,10,14,50,52,52,45,44,50,70,61,44,78,91,38,24,30,46,34,25,51,29,47,99,42,63,39,50,18,69,71,57,39,18,28,26,36,40,68,79,73,77,62,50,53,71,75,40,54,94,115